Protein AF-0000000081202052 (afdb_homodimer)

Solvent-accessible surface area (backbone atoms only — not comparable to full-atom values): 18898 Å² total; per-residue (Å²): 126,71,74,65,60,62,60,58,57,59,62,58,61,66,61,61,63,66,64,66,50,48,56,60,18,48,52,50,50,51,59,56,19,69,75,40,95,51,37,68,60,43,49,50,61,51,63,66,41,74,68,39,44,68,31,54,72,70,50,44,34,52,50,46,41,49,53,42,43,49,54,44,50,53,48,57,66,45,46,66,62,54,39,70,71,51,85,52,68,65,61,36,52,48,46,52,53,29,49,53,24,42,51,52,18,43,54,24,38,51,50,19,43,54,26,45,77,67,67,36,53,72,61,17,52,52,23,47,49,53,17,50,48,26,42,50,49,39,60,44,51,26,58,45,95,58,77,53,52,81,57,96,55,47,68,57,46,52,49,50,53,54,41,50,32,52,34,50,58,44,49,54,55,58,67,74,102,128,70,74,65,59,62,61,57,58,59,61,57,62,65,62,62,65,66,64,66,50,48,57,61,16,50,53,49,50,51,58,56,19,68,75,40,96,51,36,68,60,42,48,51,61,52,63,67,40,76,69,39,43,68,33,54,71,70,49,43,36,51,49,45,41,48,53,43,42,49,54,44,50,53,49,58,67,44,46,64,64,56,40,70,72,52,84,52,67,65,61,35,53,48,46,52,54,28,48,53,24,43,53,52,18,44,54,24,37,52,49,19,44,54,27,44,77,68,67,35,53,71,61,17,54,52,23,47,50,53,19,49,48,26,41,50,49,37,61,44,53,27,56,45,96,58,77,52,52,82,55,97,55,47,68,56,48,52,48,49,53,54,42,52,35,52,36,50,56,44,50,53,56,57,68,75,100

Sequence (354 aa):
MAYLHSLTILFIACAFSIFNGCNADRALIQSICKDSQDANFCNTIMESDPRSATADLHGLALIAISNTIMQIQDTVSRIPGIRSQLRNPLGKKRLTICQSDYNNSLRKFQSTFSSTSKNAYWDAINYIRDGTNAVIDCHNNYRRGGPIATSPINDDDMKVFKLSEIILIIINRLLVKMAYLHSLTILFIACAFSIFNGCNADRALIQSICKDSQDANFCNTIMESDPRSATADLHGLALIAISNTIMQIQDTVSRIPGIRSQLRNPLGKKRLTICQSDYNNSLRKFQSTFSSTSKNAYWDAINYIRDGTNAVIDCHNNYRRGGPIATSPINDDDMKVFKLSEIILIIINRLLVK

Structure (mmCIF, N/CA/C/O backbone):
data_AF-0000000081202052-model_v1
#
loop_
_entity.id
_entity.type
_entity.pdbx_description
1 polymer 'Pectin methylesterase inhibitor 5'
#
loop_
_atom_site.group_PDB
_atom_site.id
_atom_site.type_symbol
_atom_site.label_atom_id
_atom_site.label_alt_id
_atom_site.label_comp_id
_atom_site.label_asym_id
_atom_site.label_entity_id
_atom_site.label_seq_id
_atom_site.pdbx_PDB_ins_code
_atom_site.Cartn_x
_atom_site.Cartn_y
_atom_site.Cartn_z
_atom_site.occupancy
_atom_site.B_iso_or_equiv
_atom_site.auth_seq_id
_atom_site.auth_comp_id
_atom_site.auth_asym_id
_atom_site.auth_atom_id
_atom_site.pdbx_PDB_model_num
ATOM 1 N N . MET A 1 1 ? 4.027 -47.688 -59.469 1 36.81 1 MET A N 1
ATOM 2 C CA . MET A 1 1 ? 3.756 -46.25 -59.25 1 36.81 1 MET A CA 1
ATOM 3 C C . MET A 1 1 ? 2.756 -46.094 -58.094 1 36.81 1 MET A C 1
ATOM 5 O O . MET A 1 1 ? 2.359 -44.969 -57.781 1 36.81 1 MET A O 1
ATOM 9 N N . ALA A 1 2 ? 2.051 -47.156 -57.719 1 51.28 2 ALA A N 1
ATOM 10 C CA . ALA A 1 2 ? 0.94 -47.062 -56.781 1 51.28 2 ALA A CA 1
ATOM 11 C C . ALA A 1 2 ? 1.445 -46.844 -55.344 1 51.28 2 ALA A C 1
ATOM 13 O O . ALA A 1 2 ? 0.684 -46.438 -54.469 1 51.28 2 ALA A O 1
ATOM 14 N N . TYR A 1 3 ? 2.678 -47.25 -55.062 1 52.34 3 TYR A N 1
ATOM 15 C CA . TYR A 1 3 ? 3.109 -47.312 -53.656 1 52.34 3 TYR A CA 1
ATOM 16 C C . TYR A 1 3 ? 3.367 -45.906 -53.125 1 52.34 3 TYR A C 1
ATOM 18 O O . TYR A 1 3 ? 3.537 -45.688 -51.938 1 52.34 3 TYR A O 1
ATOM 26 N N . LEU A 1 4 ? 3.602 -44.938 -54.094 1 54.19 4 LEU A N 1
ATOM 27 C CA . LEU A 1 4 ? 3.99 -43.625 -53.594 1 54.19 4 LEU A CA 1
ATOM 28 C C . LEU A 1 4 ? 2.781 -42.875 -53.062 1 54.19 4 LEU A C 1
ATOM 30 O O . LEU A 1 4 ? 2.936 -41.844 -52.375 1 54.19 4 LEU A O 1
ATOM 34 N N . HIS A 1 5 ? 1.548 -43.344 -53.438 1 57.47 5 HIS A N 1
ATOM 35 C CA . HIS A 1 5 ? 0.423 -42.531 -53.031 1 57.47 5 HIS A CA 1
ATOM 36 C C . HIS A 1 5 ? 0.105 -42.75 -51.562 1 57.47 5 HIS A C 1
ATOM 38 O O . HIS A 1 5 ? -0.543 -41.906 -50.906 1 57.47 5 HIS A O 1
ATOM 44 N N . SER A 1 6 ? 0.529 -43.938 -51.062 1 56.97 6 SER A N 1
ATOM 45 C CA . SER A 1 6 ? 0.042 -44.219 -49.719 1 56.97 6 SER A CA 1
ATOM 46 C C . SER A 1 6 ? 0.852 -43.469 -48.656 1 56.97 6 SER A C 1
ATOM 48 O O . SER A 1 6 ? 0.371 -43.219 -47.562 1 56.97 6 SER A O 1
ATOM 50 N N . LEU A 1 7 ? 2.129 -43.062 -49.062 1 56.34 7 LEU A N 1
ATOM 51 C CA . LEU A 1 7 ? 2.947 -42.438 -48.031 1 56.34 7 LEU A CA 1
ATOM 52 C C . LEU A 1 7 ? 2.564 -40.969 -47.875 1 56.34 7 LEU A C 1
ATOM 54 O O . LEU A 1 7 ? 2.779 -40.406 -46.781 1 56.34 7 LEU A O 1
ATOM 58 N N . THR A 1 8 ? 1.905 -40.406 -48.938 1 55.97 8 THR A N 1
ATOM 59 C CA . THR A 1 8 ? 1.609 -38.969 -48.812 1 55.97 8 THR A CA 1
ATOM 60 C C . THR A 1 8 ? 0.39 -38.75 -47.938 1 55.97 8 THR A C 1
ATOM 62 O O . THR A 1 8 ? 0.301 -37.719 -47.25 1 55.97 8 THR A O 1
ATOM 65 N N . ILE A 1 9 ? -0.513 -39.781 -47.875 1 54.66 9 ILE A N 1
ATOM 66 C CA . ILE A 1 9 ? -1.736 -39.5 -47.094 1 54.66 9 ILE A CA 1
ATOM 67 C C . ILE A 1 9 ? -1.452 -39.625 -45.625 1 54.66 9 ILE A C 1
ATOM 69 O O . ILE A 1 9 ? -2.051 -38.906 -44.812 1 54.66 9 ILE A O 1
ATOM 73 N N . LEU A 1 10 ? -0.386 -40.406 -45.25 1 52.94 10 LEU A N 1
ATOM 74 C CA . LEU A 1 10 ? -0.143 -40.562 -43.844 1 52.94 10 LEU A CA 1
ATOM 75 C C . LEU A 1 10 ? 0.51 -39.312 -43.25 1 52.94 10 LEU A C 1
ATOM 77 O O . LEU A 1 10 ? 0.258 -38.969 -42.094 1 52.94 10 LEU A O 1
ATOM 81 N N . PHE A 1 11 ? 1.201 -38.531 -44.125 1 53.81 11 PHE A N 1
ATOM 82 C CA . PHE A 1 11 ? 1.886 -37.344 -43.594 1 53.81 11 PHE A CA 1
ATOM 83 C C . PHE A 1 11 ? 0.899 -36.219 -43.312 1 53.81 11 PHE A C 1
ATOM 85 O O . PHE A 1 11 ? 1.157 -35.344 -42.469 1 53.81 11 PHE A O 1
ATOM 92 N N . ILE A 1 12 ? -0.258 -36.281 -44.031 1 49.88 12 ILE A N 1
ATOM 93 C CA . ILE A 1 12 ? -1.172 -35.156 -43.844 1 49.88 12 ILE A CA 1
ATOM 94 C C . ILE A 1 12 ? -1.996 -35.375 -42.562 1 49.88 12 ILE A C 1
ATOM 96 O O . ILE A 1 12 ? -2.348 -34.406 -41.875 1 49.88 12 ILE A O 1
ATOM 100 N N . ALA A 1 13 ? -2.176 -36.562 -42.125 1 50.34 13 ALA A N 1
ATOM 101 C CA . ALA A 1 13 ? -3.053 -36.781 -40.969 1 50.34 13 ALA A CA 1
ATOM 102 C C . ALA A 1 13 ? -2.342 -36.406 -39.688 1 50.34 13 ALA A C 1
ATOM 104 O O . ALA A 1 13 ? -2.986 -36.062 -38.688 1 50.34 13 ALA A O 1
ATOM 105 N N . CYS A 1 14 ? -0.982 -36.438 -39.656 1 51.28 14 CYS A N 1
ATOM 106 C CA . CYS A 1 14 ? -0.331 -36.156 -38.375 1 51.28 14 CYS A CA 1
ATOM 107 C C . CYS A 1 14 ? -0.256 -34.688 -38.094 1 51.28 14 CYS A C 1
ATOM 109 O O . CYS A 1 14 ? 0.066 -34.25 -36.969 1 51.28 14 CYS A O 1
ATOM 111 N N . ALA A 1 15 ? -0.478 -33.875 -39.125 1 48.97 15 ALA A N 1
ATOM 112 C CA . ALA A 1 15 ? -0.342 -32.469 -38.875 1 48.97 15 ALA A CA 1
ATOM 113 C C . ALA A 1 15 ? -1.598 -31.891 -38.219 1 48.97 15 ALA A C 1
ATOM 115 O O . ALA A 1 15 ? -1.595 -30.766 -37.719 1 48.97 15 ALA A O 1
ATOM 116 N N . PHE A 1 16 ? -2.705 -32.594 -38.281 1 47 16 PHE A N 1
ATOM 117 C CA . PHE A 1 16 ? -3.904 -31.984 -37.75 1 47 16 PHE A CA 1
ATOM 118 C C . PHE A 1 16 ? -3.898 -32.062 -36.219 1 47 16 PHE A C 1
ATOM 120 O O . PHE A 1 16 ? -4.738 -31.438 -35.562 1 47 16 PHE A O 1
ATOM 127 N N . SER A 1 17 ? -3.152 -32.938 -35.562 1 45.5 17 SER A N 1
ATOM 128 C CA . SER A 1 17 ? -3.391 -33.062 -34.125 1 45.5 17 SER A CA 1
ATOM 129 C C . SER A 1 17 ? -2.729 -31.938 -33.344 1 45.5 17 SER A C 1
ATOM 131 O O . SER A 1 17 ? -2.902 -31.844 -32.156 1 45.5 17 SER A O 1
ATOM 133 N N . ILE A 1 18 ? -1.811 -31.266 -33.938 1 46.41 18 ILE A N 1
ATOM 134 C CA . ILE A 1 18 ? -1.087 -30.328 -33.094 1 46.41 18 ILE A CA 1
ATOM 135 C C . ILE A 1 18 ? -1.953 -29.094 -32.844 1 46.41 18 ILE A C 1
ATOM 137 O O . ILE A 1 18 ? -1.779 -28.406 -31.828 1 46.41 18 ILE A O 1
ATOM 141 N N . PHE A 1 19 ? -3.018 -28.859 -33.688 1 46.31 19 PHE A N 1
ATOM 142 C CA . PHE A 1 19 ? -3.701 -27.578 -33.531 1 46.31 19 PHE A CA 1
ATOM 143 C C . PHE A 1 19 ? -4.766 -27.641 -32.438 1 46.31 19 PHE A C 1
ATOM 145 O O . PHE A 1 19 ? -5.254 -26.609 -31.984 1 46.31 19 PHE A O 1
ATOM 152 N N . ASN A 1 20 ? -5.168 -28.75 -32.031 1 46.25 20 ASN A N 1
ATOM 153 C CA . ASN A 1 20 ? -6.289 -28.781 -31.094 1 46.25 20 ASN A CA 1
ATOM 154 C C . ASN A 1 20 ? -5.836 -28.531 -29.656 1 46.25 20 ASN A C 1
ATOM 156 O O . ASN A 1 20 ? -6.66 -28.266 -28.781 1 46.25 20 ASN A O 1
ATOM 160 N N . GLY A 1 21 ? -4.59 -28.672 -29.312 1 45.75 21 GLY A N 1
ATOM 161 C CA . GLY A 1 21 ? -4.113 -28.5 -27.938 1 45.75 21 GLY A CA 1
ATOM 162 C C . GLY A 1 21 ? -3.949 -27.047 -27.547 1 45.75 21 GLY A C 1
ATOM 163 O O . GLY A 1 21 ? -4.027 -26.719 -26.359 1 45.75 21 GLY A O 1
ATOM 164 N N . CYS A 1 22 ? -3.797 -26.125 -28.578 1 50.53 22 CYS A N 1
ATOM 165 C CA . CYS A 1 22 ? -3.445 -24.734 -28.359 1 50.53 22 CYS A CA 1
ATOM 166 C C . CYS A 1 22 ? -4.645 -23.938 -27.844 1 50.53 22 CYS A C 1
ATOM 168 O O . CYS A 1 22 ? -4.488 -23.031 -27.031 1 50.53 22 CYS A O 1
ATOM 170 N N . ASN A 1 23 ? -5.953 -24.359 -28.141 1 54.91 23 ASN A N 1
ATOM 171 C CA . ASN A 1 23 ? -7.148 -23.594 -27.812 1 54.91 23 ASN A CA 1
ATOM 172 C C . ASN A 1 23 ? -7.559 -23.781 -26.359 1 54.91 23 ASN A C 1
ATOM 174 O O . ASN A 1 23 ? -7.992 -22.844 -25.703 1 54.91 23 ASN A O 1
ATOM 178 N N . ALA A 1 24 ? -7.422 -25.016 -25.781 1 57.06 24 ALA A N 1
ATOM 179 C CA . ALA A 1 24 ? -7.832 -25.297 -24.422 1 57.06 24 ALA A CA 1
ATOM 180 C C . ALA A 1 24 ? -6.965 -24.547 -23.406 1 57.06 24 ALA A C 1
ATOM 182 O O . ALA A 1 24 ? -7.473 -24.016 -22.422 1 57.06 24 ALA A O 1
ATOM 183 N N . ASP A 1 25 ? -5.77 -24.281 -23.953 1 76.81 25 ASP A N 1
ATOM 184 C CA . ASP A 1 25 ? -4.824 -23.641 -23.047 1 76.81 25 ASP A CA 1
ATOM 185 C C . ASP A 1 25 ? -5.086 -22.125 -22.953 1 76.81 25 ASP A C 1
ATOM 187 O O . ASP A 1 25 ? -5.074 -21.562 -21.859 1 76.81 25 ASP A O 1
ATOM 191 N N . ARG A 1 26 ? -5.629 -21.625 -24.062 1 86.81 26 ARG A N 1
ATOM 192 C CA . ARG A 1 26 ? -5.918 -20.188 -24.062 1 86.81 26 ARG A CA 1
ATOM 193 C C . ARG A 1 26 ? -7.199 -19.891 -23.297 1 86.81 26 ARG A C 1
ATOM 195 O O . ARG A 1 26 ? -7.277 -18.891 -22.578 1 86.81 26 ARG A O 1
ATOM 202 N N . ALA A 1 27 ? -8.117 -20.781 -23.422 1 92.25 27 ALA A N 1
ATOM 203 C CA . ALA A 1 27 ? -9.367 -20.609 -22.703 1 92.25 27 ALA A CA 1
ATOM 204 C C . ALA A 1 27 ? -9.156 -20.719 -21.188 1 92.25 27 ALA A C 1
ATOM 206 O O . ALA A 1 27 ? -9.789 -20.016 -20.406 1 92.25 27 ALA A O 1
ATOM 207 N N . LEU A 1 28 ? -8.289 -21.625 -20.906 1 95.62 28 LEU A N 1
ATOM 208 C CA . LEU A 1 28 ? -7.977 -21.812 -19.5 1 95.62 28 LEU A CA 1
ATOM 209 C C . LEU A 1 28 ? -7.305 -20.578 -18.922 1 95.62 28 LEU A C 1
ATOM 211 O O . LEU A 1 28 ? -7.676 -20.109 -17.844 1 95.62 28 LEU A O 1
ATOM 215 N N . ILE A 1 29 ? -6.363 -20 -19.609 1 97.56 29 ILE A N 1
ATOM 216 C CA . ILE A 1 29 ? -5.68 -18.781 -19.172 1 97.56 29 ILE A CA 1
ATOM 217 C C . ILE A 1 29 ? -6.68 -17.625 -19.094 1 97.56 29 ILE A C 1
ATOM 219 O O . ILE A 1 29 ? -6.688 -16.875 -18.109 1 97.56 29 ILE A O 1
ATOM 223 N N . GLN A 1 30 ? -7.527 -17.484 -20.062 1 96.38 30 GLN A N 1
ATOM 224 C CA . GLN A 1 30 ? -8.531 -16.422 -20.062 1 96.38 30 GLN A CA 1
ATOM 225 C C . GLN A 1 30 ? -9.469 -16.547 -18.875 1 96.38 30 GLN A C 1
ATOM 227 O O . GLN A 1 30 ? -9.828 -15.555 -18.25 1 96.38 30 GLN A O 1
ATOM 232 N N . SER A 1 31 ? -9.828 -17.75 -18.594 1 96.88 31 SER A N 1
ATOM 233 C CA . SER A 1 31 ? -10.711 -18 -17.453 1 96.88 31 SER A CA 1
ATOM 234 C C . SER A 1 31 ? -10.039 -17.625 -16.141 1 96.88 31 SER A C 1
ATOM 236 O O . SER A 1 31 ? -10.672 -17.047 -15.258 1 96.88 31 SER A O 1
ATOM 238 N N . ILE A 1 32 ? -8.781 -17.938 -15.969 1 97.38 32 ILE A N 1
ATOM 239 C CA . ILE A 1 32 ? -8.008 -17.562 -14.797 1 97.38 32 ILE A CA 1
ATOM 240 C C . ILE A 1 32 ? -7.914 -16.031 -14.703 1 97.38 32 ILE A C 1
ATOM 242 O O . ILE A 1 32 ? -8.172 -15.453 -13.641 1 97.38 32 ILE A O 1
ATOM 246 N N . CYS A 1 33 ? -7.629 -15.367 -15.773 1 98.25 33 CYS A N 1
ATOM 247 C CA . CYS A 1 33 ? -7.301 -13.945 -15.766 1 98.25 33 CYS A CA 1
ATOM 248 C C . CYS A 1 33 ? -8.555 -13.094 -15.617 1 98.25 33 CYS A C 1
ATOM 250 O O . CYS A 1 33 ? -8.492 -11.961 -15.133 1 98.25 33 CYS A O 1
ATOM 252 N N . LYS A 1 34 ? -9.688 -13.641 -15.953 1 97.06 34 LYS A N 1
ATOM 253 C CA . LYS A 1 34 ? -10.953 -12.945 -15.734 1 97.06 34 LYS A CA 1
ATOM 254 C C . LYS A 1 34 ? -11.211 -12.711 -14.25 1 97.06 34 LYS A C 1
ATOM 256 O O . LYS A 1 34 ? -11.852 -11.734 -13.867 1 97.06 34 LYS A O 1
ATOM 261 N N . ASP A 1 35 ? -10.648 -13.625 -13.43 1 95.31 35 ASP A N 1
ATOM 262 C CA . ASP A 1 35 ? -10.844 -13.531 -11.984 1 95.31 35 ASP A CA 1
ATOM 263 C C . ASP A 1 35 ? -9.797 -12.625 -11.344 1 95.31 35 ASP A C 1
ATOM 265 O O . ASP A 1 35 ? -9.891 -12.305 -10.156 1 95.31 35 ASP A O 1
ATOM 269 N N . SER A 1 36 ? -8.828 -12.195 -12.094 1 96.69 36 SER A N 1
ATOM 270 C CA . SER A 1 36 ? -7.781 -11.336 -11.555 1 96.69 36 SER A CA 1
ATOM 271 C C . SER A 1 36 ? -8.203 -9.867 -11.57 1 96.69 36 SER A C 1
ATOM 273 O O . SER A 1 36 ? -9.039 -9.469 -12.383 1 96.69 36 SER A O 1
ATOM 275 N N . GLN A 1 37 ? -7.676 -9.094 -10.75 1 94.25 37 GLN A N 1
ATOM 276 C CA . GLN A 1 37 ? -7.992 -7.672 -10.688 1 94.25 37 GLN A CA 1
ATOM 277 C C . GLN A 1 37 ? -7.449 -6.93 -11.906 1 94.25 37 GLN A C 1
ATOM 279 O O . GLN A 1 37 ? -7.957 -5.871 -12.273 1 94.25 37 GLN A O 1
ATOM 284 N N . ASP A 1 38 ? -6.352 -7.371 -12.461 1 96.75 38 ASP A N 1
ATOM 285 C CA . ASP A 1 38 ? -5.738 -6.824 -13.664 1 96.75 38 ASP A CA 1
ATOM 286 C C . ASP A 1 38 ? -5.602 -7.895 -14.742 1 96.75 38 ASP A C 1
ATOM 288 O O . ASP A 1 38 ? -4.52 -8.445 -14.953 1 96.75 38 ASP A O 1
ATOM 292 N N . ALA A 1 39 ? -6.723 -8.102 -15.461 1 97.5 39 ALA A N 1
ATOM 293 C CA . ALA A 1 39 ? -6.805 -9.164 -16.453 1 97.5 39 ALA A CA 1
ATOM 294 C C . ALA A 1 39 ? -5.773 -8.969 -17.562 1 97.5 39 ALA A C 1
ATOM 296 O O . ALA A 1 39 ? -5.219 -9.938 -18.094 1 97.5 39 ALA A O 1
ATOM 297 N N . ASN A 1 40 ? -5.52 -7.707 -17.953 1 97.75 40 ASN A N 1
ATOM 298 C CA . ASN A 1 40 ? -4.543 -7.441 -19 1 97.75 40 ASN A CA 1
ATOM 299 C C . ASN A 1 40 ? -3.137 -7.855 -18.578 1 97.75 40 ASN A C 1
ATOM 301 O O . ASN A 1 40 ? -2.418 -8.5 -19.344 1 97.75 40 ASN A O 1
ATOM 305 N N . PHE A 1 41 ? -2.773 -7.484 -17.359 1 98.5 41 PHE A N 1
ATOM 306 C CA . PHE A 1 41 ? -1.482 -7.914 -16.828 1 98.5 41 PHE A CA 1
ATOM 307 C C . PHE A 1 41 ? -1.402 -9.438 -16.766 1 98.5 41 PHE A C 1
ATOM 309 O O . PHE A 1 41 ? -0.406 -10.023 -17.188 1 98.5 41 PHE A O 1
ATOM 316 N N . CYS A 1 42 ? -2.465 -10.062 -16.25 1 98.44 42 CYS A N 1
ATOM 317 C CA . CYS A 1 42 ? -2.539 -11.516 -16.125 1 98.44 42 CYS A CA 1
ATOM 318 C C . CYS A 1 42 ? -2.346 -12.195 -17.469 1 98.44 42 CYS A C 1
ATOM 320 O O . CYS A 1 42 ? -1.501 -13.086 -17.609 1 98.44 42 CYS A O 1
ATOM 322 N N . ASN A 1 43 ? -3.057 -11.727 -18.484 1 97.88 43 ASN A N 1
ATOM 323 C CA . ASN A 1 43 ? -2.941 -12.305 -19.812 1 97.88 43 ASN A CA 1
ATOM 324 C C . ASN A 1 43 ? -1.528 -12.148 -20.375 1 97.88 43 ASN A C 1
ATOM 326 O O . ASN A 1 43 ? -0.965 -13.102 -20.922 1 97.88 43 ASN A O 1
ATOM 330 N N . THR A 1 44 ? -0.982 -10.977 -20.219 1 97.69 44 THR A N 1
ATOM 331 C CA . THR A 1 44 ? 0.336 -10.68 -20.766 1 97.69 44 THR A CA 1
ATOM 332 C C . THR A 1 44 ? 1.4 -11.57 -20.125 1 97.69 44 THR A C 1
ATOM 334 O O . THR A 1 44 ? 2.193 -12.203 -20.828 1 97.69 44 THR A O 1
ATOM 337 N N . ILE A 1 45 ? 1.353 -11.688 -18.781 1 97.81 45 ILE A N 1
ATOM 338 C CA . ILE A 1 45 ? 2.424 -12.398 -18.094 1 97.81 45 ILE A CA 1
ATOM 339 C C . ILE A 1 45 ? 2.268 -13.906 -18.312 1 97.81 45 ILE A C 1
ATOM 341 O O . ILE A 1 45 ? 3.258 -14.625 -18.453 1 97.81 45 ILE A O 1
ATOM 345 N N . MET A 1 46 ? 1.111 -14.453 -18.328 1 97.12 46 MET A N 1
ATOM 346 C CA . MET A 1 46 ? 0.869 -15.883 -18.516 1 97.12 46 MET A CA 1
ATOM 347 C C . MET A 1 46 ? 1.198 -16.312 -19.953 1 97.12 46 MET A C 1
ATOM 349 O O . MET A 1 46 ? 1.799 -17.359 -20.172 1 97.12 46 MET A O 1
ATOM 353 N N . GLU A 1 47 ? 0.909 -15.461 -20.891 1 94.88 47 GLU A N 1
ATOM 354 C CA . GLU A 1 47 ? 1.101 -15.82 -22.297 1 94.88 47 GLU A CA 1
ATOM 355 C C . GLU A 1 47 ? 2.541 -15.57 -22.734 1 94.88 47 GLU A C 1
ATOM 357 O O . GLU A 1 47 ? 2.965 -16.047 -23.797 1 94.88 47 GLU A O 1
ATOM 362 N N . SER A 1 48 ? 3.174 -14.805 -21.922 1 95 48 SER A N 1
ATOM 363 C CA . SER A 1 48 ? 4.559 -14.508 -22.281 1 95 48 SER A CA 1
ATOM 364 C C . SER A 1 48 ? 5.438 -15.75 -22.141 1 95 48 SER A C 1
ATOM 366 O O . SER A 1 48 ? 6.539 -15.797 -22.688 1 95 48 SER A O 1
ATOM 368 N N . ASP A 1 49 ? 5.059 -16.688 -21.312 1 94.75 49 ASP A N 1
ATOM 369 C CA . ASP A 1 49 ? 5.762 -17.953 -21.172 1 94.75 49 ASP A CA 1
ATOM 370 C C . ASP A 1 49 ? 5.254 -18.984 -22.188 1 94.75 49 ASP A C 1
ATOM 372 O O . ASP A 1 49 ? 4.105 -19.422 -22.109 1 94.75 49 ASP A O 1
ATOM 376 N N . PRO A 1 50 ? 6.031 -19.5 -23.156 1 93.94 50 PRO A N 1
ATOM 377 C CA . PRO A 1 50 ? 5.555 -20.375 -24.219 1 93.94 50 PRO A CA 1
ATOM 378 C C . PRO A 1 50 ? 5.039 -21.719 -23.688 1 93.94 50 PRO A C 1
ATOM 380 O O . PRO A 1 50 ? 4.215 -22.375 -24.328 1 93.94 50 PRO A O 1
ATOM 383 N N . ARG A 1 51 ? 5.48 -22.125 -22.562 1 94.62 51 ARG A N 1
ATOM 384 C CA . ARG A 1 51 ? 5.016 -23.375 -21.984 1 94.62 51 ARG A CA 1
ATOM 385 C C . ARG A 1 51 ? 3.529 -23.297 -21.641 1 94.62 51 ARG A C 1
ATOM 387 O O . ARG A 1 51 ? 2.875 -24.328 -21.469 1 94.62 51 ARG A O 1
ATOM 394 N N . SER A 1 52 ? 3.047 -22.062 -21.516 1 95.69 52 SER A N 1
ATOM 395 C CA . SER A 1 52 ? 1.664 -21.875 -21.078 1 95.69 52 SER A CA 1
ATOM 396 C C . SER A 1 52 ? 0.687 -22.344 -22.156 1 95.69 52 SER A C 1
ATOM 398 O O . SER A 1 52 ? -0.455 -22.703 -21.844 1 95.69 52 SER A O 1
ATOM 400 N N . ALA A 1 53 ? 1.064 -22.375 -23.422 1 91.69 53 ALA A N 1
ATOM 401 C CA . ALA A 1 53 ? 0.192 -22.688 -24.547 1 91.69 53 ALA A CA 1
ATOM 402 C C . ALA A 1 53 ? -0.387 -24.094 -24.422 1 91.69 53 ALA A C 1
ATOM 404 O O . ALA A 1 53 ? -1.463 -24.375 -24.953 1 91.69 53 ALA A O 1
ATOM 405 N N . THR A 1 54 ? 0.278 -24.984 -23.688 1 92.94 54 THR A N 1
ATOM 406 C CA . THR A 1 54 ? -0.2 -26.359 -23.609 1 92.94 54 THR A CA 1
ATOM 407 C C . THR A 1 54 ? -0.274 -26.828 -22.156 1 92.94 54 THR A C 1
ATOM 409 O O . THR A 1 54 ? -0.435 -28.016 -21.891 1 92.94 54 THR A O 1
ATOM 412 N N . ALA A 1 55 ? -0.086 -25.938 -21.234 1 95.81 55 ALA A N 1
ATOM 413 C CA . ALA A 1 55 ? -0.054 -26.312 -19.828 1 95.81 55 ALA A CA 1
ATOM 414 C C . ALA A 1 55 ? -1.463 -26.531 -19.281 1 95.81 55 ALA A C 1
ATOM 416 O O . ALA A 1 55 ? -2.396 -25.828 -19.656 1 95.81 55 ALA A O 1
ATOM 417 N N . ASP A 1 56 ? -1.6 -27.578 -18.422 1 95.81 56 ASP A N 1
ATOM 418 C CA . ASP A 1 56 ? -2.83 -27.703 -17.656 1 95.81 56 ASP A CA 1
ATOM 419 C C . ASP A 1 56 ? -2.807 -26.781 -16.438 1 95.81 56 ASP A C 1
ATOM 421 O O . ASP A 1 56 ? -1.903 -25.953 -16.281 1 95.81 56 ASP A O 1
ATOM 425 N N . LEU A 1 57 ? -3.803 -26.859 -15.57 1 97.31 57 LEU A N 1
ATOM 426 C CA . LEU A 1 57 ? -3.951 -25.953 -14.43 1 97.31 57 LEU A CA 1
ATOM 427 C C . LEU A 1 57 ? -2.74 -26.047 -13.508 1 97.31 57 LEU A C 1
ATOM 429 O O . LEU A 1 57 ? -2.229 -25.031 -13.047 1 97.31 57 LEU A O 1
ATOM 433 N N . HIS A 1 58 ? -2.25 -27.25 -13.188 1 97.88 58 HIS A N 1
ATOM 434 C CA . HIS A 1 58 ? -1.063 -27.469 -12.367 1 97.88 58 HIS A CA 1
ATOM 435 C C . HIS A 1 58 ? 0.172 -26.859 -13.016 1 97.88 58 HIS A C 1
ATOM 437 O O . HIS A 1 58 ? 0.947 -26.172 -12.344 1 97.88 58 HIS A O 1
ATOM 443 N N . GLY A 1 59 ? 0.318 -27.078 -14.289 1 98 59 GLY A N 1
ATOM 444 C CA . GLY A 1 59 ? 1.423 -26.484 -15.023 1 98 59 GLY A CA 1
ATOM 445 C C . GLY A 1 59 ? 1.389 -24.969 -15.023 1 98 59 GLY A C 1
ATOM 446 O O . GLY A 1 59 ? 2.428 -24.312 -14.898 1 98 59 GLY A O 1
ATOM 447 N N . LEU A 1 60 ? 0.232 -24.375 -15.125 1 98.44 60 LEU A N 1
ATOM 448 C CA . LEU A 1 60 ? 0.083 -22.922 -15.109 1 98.44 60 LEU A CA 1
ATOM 449 C C . LEU A 1 60 ? 0.447 -22.359 -13.742 1 98.44 60 LEU A C 1
ATOM 451 O O . LEU A 1 60 ? 1.008 -21.266 -13.648 1 98.44 60 LEU A O 1
ATOM 455 N N . ALA A 1 61 ? 0.111 -23.094 -12.664 1 98.56 61 ALA A N 1
ATOM 456 C CA . ALA A 1 61 ? 0.53 -22.672 -11.328 1 98.56 61 ALA A CA 1
ATOM 457 C C . ALA A 1 61 ? 2.049 -22.562 -11.234 1 98.56 61 ALA A C 1
ATOM 459 O O . ALA A 1 61 ? 2.584 -21.562 -10.781 1 98.56 61 ALA A O 1
ATOM 460 N N . LEU A 1 62 ? 2.691 -23.609 -11.719 1 98.88 62 LEU A N 1
ATOM 461 C CA . LEU A 1 62 ? 4.148 -23.641 -11.656 1 98.88 62 LEU A CA 1
ATOM 462 C C . LEU A 1 62 ? 4.758 -22.547 -12.508 1 98.88 62 LEU A C 1
ATOM 464 O O . LEU A 1 62 ? 5.762 -21.938 -12.125 1 98.88 62 LEU A O 1
ATOM 468 N N . ILE A 1 63 ? 4.176 -22.266 -13.617 1 98.56 63 ILE A N 1
ATOM 469 C CA . ILE A 1 63 ? 4.652 -21.203 -14.492 1 98.56 63 ILE A CA 1
ATOM 470 C C . ILE A 1 63 ? 4.488 -19.844 -13.797 1 98.56 63 ILE A C 1
ATOM 472 O O . ILE A 1 63 ? 5.414 -19.031 -13.789 1 98.56 63 ILE A O 1
ATOM 476 N N . ALA A 1 64 ? 3.33 -19.578 -13.242 1 98.75 64 ALA A N 1
ATOM 477 C CA . ALA A 1 64 ? 3.086 -18.312 -12.539 1 98.75 64 ALA A CA 1
ATOM 478 C C . ALA A 1 64 ? 4.066 -18.141 -11.383 1 98.75 64 ALA A C 1
ATOM 480 O O . ALA A 1 64 ? 4.594 -17.047 -11.172 1 98.75 64 ALA A O 1
ATOM 481 N N . ILE A 1 65 ? 4.348 -19.203 -10.617 1 98.94 65 ILE A N 1
ATOM 482 C CA . ILE A 1 65 ? 5.285 -19.141 -9.5 1 98.94 65 ILE A CA 1
ATOM 483 C C . ILE A 1 65 ? 6.691 -18.859 -10.023 1 98.94 65 ILE A C 1
ATOM 485 O O . ILE A 1 65 ? 7.418 -18.031 -9.453 1 98.94 65 ILE A O 1
ATOM 489 N N . SER A 1 66 ? 7.031 -19.516 -11.07 1 98.88 66 SER A N 1
ATOM 490 C CA . SER A 1 66 ? 8.344 -19.297 -11.664 1 98.88 66 SER A CA 1
ATOM 491 C C . SER A 1 66 ? 8.508 -17.844 -12.102 1 98.88 66 SER A C 1
ATOM 493 O O . SER A 1 66 ? 9.562 -17.234 -11.891 1 98.88 66 SER A O 1
ATOM 495 N N . ASN A 1 67 ? 7.508 -17.312 -12.758 1 98.69 67 ASN A N 1
ATOM 496 C CA . ASN A 1 67 ? 7.543 -15.898 -13.133 1 98.69 67 ASN A CA 1
ATOM 497 C C . ASN A 1 67 ? 7.719 -14.992 -11.922 1 98.69 67 ASN A C 1
ATOM 499 O O . ASN A 1 67 ? 8.422 -13.984 -11.984 1 98.69 67 ASN A O 1
ATOM 503 N N . THR A 1 68 ? 7.059 -15.328 -10.82 1 98.88 68 THR A N 1
ATOM 504 C CA . THR A 1 68 ? 7.164 -14.562 -9.594 1 98.88 68 THR A CA 1
ATOM 505 C C . THR A 1 68 ? 8.586 -14.625 -9.031 1 98.88 68 THR A C 1
ATOM 507 O O . THR A 1 68 ? 9.148 -13.602 -8.633 1 98.88 68 THR A O 1
ATOM 510 N N . ILE A 1 69 ? 9.172 -15.82 -8.984 1 98.94 69 ILE A N 1
ATOM 511 C CA . ILE A 1 69 ? 10.539 -16 -8.516 1 98.94 69 ILE A CA 1
ATOM 512 C C . ILE A 1 69 ? 11.492 -15.164 -9.359 1 98.94 69 ILE A C 1
ATOM 514 O O . ILE A 1 69 ? 12.367 -14.477 -8.82 1 98.94 69 ILE A O 1
ATOM 518 N N . MET A 1 70 ? 11.281 -15.164 -10.633 1 98.75 70 MET A N 1
ATOM 519 C CA . MET A 1 70 ? 12.133 -14.375 -11.523 1 98.75 70 MET A CA 1
ATOM 520 C C . MET A 1 70 ? 11.992 -12.891 -11.242 1 98.75 70 MET A C 1
ATOM 522 O O . MET A 1 70 ? 12.984 -12.156 -11.203 1 98.75 70 MET A O 1
ATOM 526 N N . GLN A 1 71 ? 10.75 -12.406 -11.102 1 98.81 71 GLN A N 1
ATOM 527 C CA . GLN A 1 71 ? 10.516 -11.008 -10.766 1 98.81 71 GLN A CA 1
ATOM 528 C C . GLN A 1 71 ? 11.227 -10.617 -9.469 1 98.81 71 GLN A C 1
ATOM 530 O O . GLN A 1 71 ? 11.875 -9.57 -9.406 1 98.81 71 GLN A O 1
ATOM 535 N N . ILE A 1 72 ? 11.125 -11.469 -8.453 1 98.94 72 ILE A N 1
ATOM 536 C CA . ILE A 1 72 ? 11.727 -11.195 -7.152 1 98.94 72 ILE A CA 1
ATOM 537 C C . ILE A 1 72 ? 13.25 -11.211 -7.273 1 98.94 72 ILE A C 1
ATOM 539 O O . ILE A 1 72 ? 13.93 -10.336 -6.738 1 98.94 72 ILE A O 1
ATOM 543 N N . GLN A 1 73 ? 13.797 -12.18 -7.969 1 98.94 73 GLN A N 1
ATOM 544 C CA . GLN A 1 73 ? 15.234 -12.273 -8.18 1 98.94 73 GLN A CA 1
ATOM 545 C C . GLN A 1 73 ? 15.773 -11.031 -8.883 1 98.94 73 GLN A C 1
ATOM 547 O O . GLN A 1 73 ? 16.828 -10.508 -8.531 1 98.94 73 GLN A O 1
ATOM 552 N N . ASP A 1 74 ? 15.055 -10.641 -9.914 1 98.81 74 ASP A N 1
ATOM 553 C CA . ASP A 1 74 ? 15.445 -9.43 -10.633 1 98.81 74 ASP A CA 1
ATOM 554 C C . ASP A 1 74 ? 15.5 -8.227 -9.695 1 98.81 74 ASP A C 1
ATOM 556 O O . ASP A 1 74 ? 16.453 -7.453 -9.727 1 98.81 74 ASP A O 1
ATOM 560 N N . THR A 1 75 ? 14.492 -8.086 -8.867 1 98.94 75 THR A N 1
ATOM 561 C CA . THR A 1 75 ? 14.438 -6.98 -7.922 1 98.94 75 THR A CA 1
ATOM 562 C C . THR A 1 75 ? 15.602 -7.059 -6.934 1 98.94 75 THR A C 1
ATOM 564 O O . THR A 1 75 ? 16.297 -6.062 -6.695 1 98.94 75 THR A O 1
ATOM 567 N N . VAL A 1 76 ? 15.82 -8.266 -6.348 1 98.88 76 VAL A N 1
ATOM 568 C CA . VAL A 1 76 ? 16.906 -8.477 -5.406 1 98.88 76 VAL A CA 1
ATOM 569 C C . VAL A 1 76 ? 18.234 -8.047 -6.043 1 98.88 76 VAL A C 1
ATOM 571 O O . VAL A 1 76 ? 19.047 -7.379 -5.398 1 98.88 76 VAL A O 1
ATOM 574 N N . SER A 1 77 ? 18.422 -8.305 -7.258 1 98.75 77 SER A N 1
ATOM 575 C CA . SER A 1 77 ? 19.688 -8.023 -7.938 1 98.75 77 SER A CA 1
ATOM 576 C C . SER A 1 77 ? 19.844 -6.531 -8.195 1 98.75 77 SER A C 1
ATOM 578 O O . SER A 1 77 ? 20.969 -6.027 -8.258 1 98.75 77 SER A O 1
ATOM 580 N N . ARG A 1 78 ? 18.812 -5.824 -8.328 1 98.81 78 ARG A N 1
ATOM 581 C CA . ARG A 1 78 ? 18.875 -4.41 -8.68 1 98.81 78 ARG A CA 1
ATOM 582 C C . ARG A 1 78 ? 18.969 -3.539 -7.434 1 98.81 78 ARG A C 1
ATOM 584 O O . ARG A 1 78 ? 19.484 -2.42 -7.488 1 98.81 78 ARG A O 1
ATOM 591 N N . ILE A 1 79 ? 18.516 -4.004 -6.227 1 98.81 79 ILE A N 1
ATOM 592 C CA . ILE A 1 79 ? 18.391 -3.205 -5.016 1 98.81 79 ILE A CA 1
ATOM 593 C C . ILE A 1 79 ? 19.734 -2.604 -4.641 1 98.81 79 ILE A C 1
ATOM 595 O O . ILE A 1 79 ? 19.828 -1.407 -4.355 1 98.81 79 ILE A O 1
ATOM 599 N N . PRO A 1 80 ? 20.906 -3.383 -4.621 1 98.44 80 PRO A N 1
ATOM 600 C CA . PRO A 1 80 ? 22.188 -2.762 -4.266 1 98.44 80 PRO A CA 1
ATOM 601 C C . PRO A 1 80 ? 22.547 -1.585 -5.168 1 98.44 80 PRO A C 1
ATOM 603 O O . PRO A 1 80 ? 23.031 -0.562 -4.691 1 98.44 80 PRO A O 1
ATOM 606 N N . GLY A 1 81 ? 22.312 -1.691 -6.457 1 98.62 81 GLY A N 1
ATOM 607 C CA . GLY A 1 81 ? 22.578 -0.606 -7.383 1 98.62 81 GLY A CA 1
ATOM 608 C C . GLY A 1 81 ? 21.734 0.627 -7.129 1 98.62 81 GLY A C 1
ATOM 609 O O . GLY A 1 81 ? 22.25 1.749 -7.133 1 98.62 81 GLY A O 1
ATOM 610 N N . ILE A 1 82 ? 20.469 0.458 -6.902 1 98.75 82 ILE A N 1
ATOM 611 C CA . ILE A 1 82 ? 19.562 1.561 -6.609 1 98.75 82 ILE A CA 1
ATOM 612 C C . ILE A 1 82 ? 19.984 2.248 -5.312 1 98.75 82 ILE A C 1
ATOM 614 O O . ILE A 1 82 ? 20.031 3.479 -5.238 1 98.75 82 ILE A O 1
ATOM 618 N N . ARG A 1 83 ? 20.234 1.436 -4.293 1 98.31 83 ARG A N 1
ATOM 619 C CA . ARG A 1 83 ? 20.625 1.93 -2.977 1 98.31 83 ARG A CA 1
ATOM 620 C C . ARG A 1 83 ? 21.859 2.822 -3.074 1 98.31 83 ARG A C 1
ATOM 622 O O . ARG A 1 83 ? 21.938 3.863 -2.416 1 98.31 83 ARG A O 1
ATOM 629 N N . SER A 1 84 ? 22.828 2.408 -3.908 1 97.69 84 SER A N 1
ATOM 630 C CA . SER A 1 84 ? 24.078 3.148 -4.043 1 97.69 84 SER A CA 1
ATOM 631 C C . SER A 1 84 ? 23.844 4.523 -4.664 1 97.69 84 SER A C 1
ATOM 633 O O . SER A 1 84 ? 24.625 5.449 -4.453 1 97.69 84 SER A O 1
ATOM 635 N N . GLN A 1 85 ? 22.781 4.758 -5.406 1 97.81 85 GLN A N 1
ATOM 636 C CA . GLN A 1 85 ? 22.484 6.004 -6.105 1 97.81 85 GLN A CA 1
ATOM 637 C C . GLN A 1 85 ? 21.703 6.957 -5.219 1 97.81 85 GLN A C 1
ATOM 639 O O . GLN A 1 85 ? 21.547 8.141 -5.543 1 97.81 85 GLN A O 1
ATOM 644 N N . LEU A 1 86 ? 21.203 6.434 -4.105 1 96.3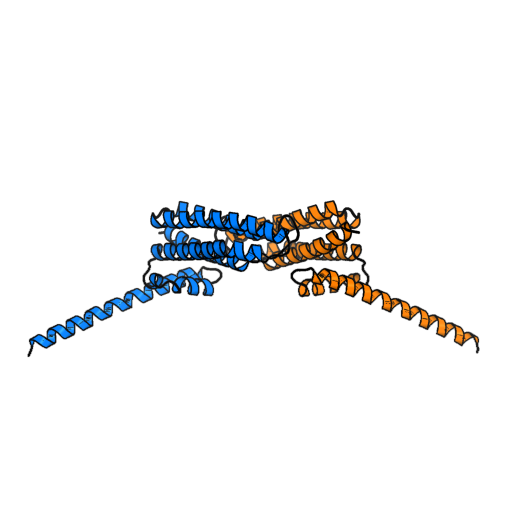8 86 LEU A N 1
ATOM 645 C CA . LEU A 1 86 ? 20.438 7.289 -3.211 1 96.38 86 LEU A CA 1
ATOM 646 C C . LEU A 1 86 ? 21.344 8.227 -2.426 1 96.38 86 LEU A C 1
ATOM 648 O O . LEU A 1 86 ? 22.453 7.84 -2.035 1 96.38 86 LEU A O 1
ATOM 652 N N . ARG A 1 87 ? 20.828 9.477 -2.17 1 93.62 87 ARG A N 1
ATOM 653 C CA . ARG A 1 87 ? 21.594 10.469 -1.424 1 93.62 87 ARG A CA 1
ATOM 654 C C . ARG A 1 87 ? 21.156 10.516 0.036 1 93.62 87 ARG A C 1
ATOM 656 O O . ARG A 1 87 ? 21.969 10.789 0.925 1 93.62 87 ARG A O 1
ATOM 663 N N . ASN A 1 88 ? 19.953 10.211 0.319 1 91.38 88 ASN A N 1
ATOM 664 C CA . ASN A 1 88 ? 19.406 10.336 1.666 1 91.38 88 ASN A CA 1
ATOM 665 C C . ASN A 1 88 ? 19.625 9.07 2.484 1 91.38 88 ASN A C 1
ATOM 667 O O . ASN A 1 88 ? 19.219 7.98 2.076 1 91.38 88 ASN A O 1
ATOM 671 N N . PRO A 1 89 ? 20.172 9.086 3.674 1 94.88 89 PRO A N 1
ATOM 672 C CA . PRO A 1 89 ? 20.5 7.922 4.5 1 94.88 89 PRO A CA 1
ATOM 673 C C . PRO A 1 89 ? 19.266 7.113 4.887 1 94.88 89 PRO A C 1
ATOM 675 O O . PRO A 1 89 ? 19.344 5.887 5.012 1 94.88 89 PRO A O 1
ATOM 678 N N . LEU A 1 90 ? 18.156 7.73 5.055 1 94.44 90 LEU A N 1
ATOM 679 C CA . LEU A 1 90 ? 16.938 7.004 5.406 1 94.44 90 LEU A CA 1
ATOM 680 C C . LEU A 1 90 ? 16.5 6.102 4.262 1 94.44 90 LEU A C 1
ATOM 682 O O . LEU A 1 90 ? 16.109 4.953 4.488 1 94.44 90 LEU A O 1
ATOM 686 N N . GLY A 1 91 ? 16.531 6.691 3.062 1 95.44 91 GLY A N 1
ATOM 687 C CA . GLY A 1 91 ? 16.234 5.875 1.899 1 95.44 91 GLY A CA 1
ATOM 688 C C . GLY A 1 91 ? 17.125 4.664 1.764 1 95.44 91 GLY A C 1
ATOM 689 O O . GLY A 1 91 ? 16.656 3.568 1.442 1 95.44 91 GLY A O 1
ATOM 690 N N . LYS A 1 92 ? 18.422 4.82 2.008 1 97.38 92 LYS A N 1
ATOM 691 C CA . LYS A 1 92 ? 19.375 3.713 1.943 1 97.38 92 LYS A CA 1
ATOM 692 C C . LYS A 1 92 ? 19.062 2.65 2.992 1 97.38 92 LYS A C 1
ATOM 694 O O . LYS A 1 92 ? 19.094 1.453 2.699 1 97.38 92 LYS A O 1
ATOM 699 N N . LYS A 1 93 ? 18.781 3.119 4.199 1 97.06 93 LYS A N 1
ATOM 700 C CA . LYS A 1 93 ? 18.422 2.203 5.273 1 97.06 93 LYS A CA 1
ATOM 701 C C . LYS A 1 93 ? 17.156 1.413 4.922 1 97.06 93 LYS A C 1
ATOM 703 O O . LYS A 1 93 ? 17.109 0.199 5.129 1 97.06 93 LYS A O 1
ATOM 708 N N . ARG A 1 94 ? 16.125 2.107 4.379 1 97.44 94 ARG A N 1
ATOM 709 C CA . ARG A 1 94 ? 14.883 1.455 4.008 1 97.44 94 ARG A CA 1
ATOM 710 C C . ARG A 1 94 ? 15.109 0.41 2.92 1 97.44 94 ARG A C 1
ATOM 712 O O . ARG A 1 94 ? 14.547 -0.683 2.971 1 97.44 94 ARG A O 1
ATOM 719 N N . LEU A 1 95 ? 16 0.68 1.97 1 98.31 95 LEU A N 1
ATOM 720 C CA . LEU A 1 95 ? 16.281 -0.288 0.916 1 98.31 95 LEU A CA 1
ATOM 721 C C . LEU A 1 95 ? 17.062 -1.48 1.466 1 98.31 95 LEU A C 1
ATOM 723 O O . LEU A 1 95 ? 16.906 -2.605 0.985 1 98.31 95 LEU A O 1
ATOM 727 N N . THR A 1 96 ? 17.859 -1.233 2.455 1 98.31 96 THR A N 1
ATOM 728 C CA . THR A 1 96 ? 18.547 -2.344 3.109 1 98.31 96 THR A CA 1
ATOM 729 C C . THR A 1 96 ? 17.531 -3.291 3.762 1 98.31 96 THR A C 1
ATOM 731 O O . THR A 1 96 ? 17.656 -4.512 3.637 1 98.31 96 THR A O 1
ATOM 734 N N . ILE A 1 97 ? 16.578 -2.752 4.434 1 98.06 97 ILE A N 1
ATOM 735 C CA . ILE A 1 97 ? 15.516 -3.559 5.031 1 98.06 97 ILE A CA 1
ATOM 736 C C . ILE A 1 97 ? 14.742 -4.289 3.938 1 98.06 97 ILE A C 1
ATOM 738 O O . ILE A 1 97 ? 14.461 -5.484 4.059 1 98.06 97 ILE A O 1
ATOM 742 N N . CYS A 1 98 ? 14.523 -3.605 2.832 1 98.56 98 CYS A N 1
ATOM 743 C CA . CYS A 1 98 ? 13.805 -4.207 1.717 1 98.56 98 CYS A CA 1
ATOM 744 C C . CYS A 1 98 ? 14.602 -5.348 1.102 1 98.56 98 CYS A C 1
ATOM 746 O O . CYS A 1 98 ? 14.031 -6.344 0.656 1 98.56 98 CYS A O 1
ATOM 748 N N . GLN A 1 99 ? 15.883 -5.203 1.017 1 98.81 99 GLN A N 1
ATOM 749 C CA . GLN A 1 99 ? 16.719 -6.293 0.516 1 98.81 99 GLN A CA 1
ATOM 750 C C . GLN A 1 99 ? 16.484 -7.57 1.322 1 98.81 99 GLN A C 1
ATOM 752 O O . GLN A 1 99 ? 16.359 -8.656 0.753 1 98.81 99 GLN A O 1
ATOM 757 N N . SER A 1 100 ? 16.422 -7.402 2.592 1 98.81 100 SER A N 1
ATOM 758 C CA . SER A 1 100 ? 16.188 -8.547 3.467 1 98.81 100 SER A CA 1
ATOM 759 C C . SER A 1 100 ? 14.781 -9.117 3.252 1 98.81 100 SER A C 1
ATOM 761 O O . SER A 1 100 ? 14.609 -10.336 3.18 1 98.81 100 SER A O 1
ATOM 763 N N . ASP A 1 101 ? 13.773 -8.266 3.17 1 98.88 101 ASP A N 1
ATOM 764 C CA . ASP A 1 101 ? 12.398 -8.695 2.932 1 98.88 101 ASP A CA 1
ATOM 765 C C . ASP A 1 101 ? 12.281 -9.453 1.613 1 98.88 101 ASP A C 1
ATOM 767 O O . ASP A 1 101 ? 11.656 -10.516 1.556 1 98.88 101 ASP A O 1
ATOM 771 N N . TYR A 1 102 ? 12.953 -8.969 0.604 1 98.88 102 TYR A N 1
ATOM 772 C CA . TYR A 1 102 ? 12.891 -9.602 -0.708 1 98.88 102 TYR A CA 1
ATOM 773 C C . TYR A 1 102 ? 13.648 -10.93 -0.717 1 98.88 102 TYR A C 1
ATOM 775 O O . TYR A 1 102 ? 13.234 -11.875 -1.388 1 98.88 102 TYR A O 1
ATOM 783 N N . ASN A 1 103 ? 14.734 -10.984 -0.013 1 98.94 103 ASN A N 1
ATOM 784 C CA . ASN A 1 103 ? 15.406 -12.273 0.12 1 98.94 103 ASN A CA 1
ATOM 785 C C . ASN A 1 103 ? 14.523 -13.297 0.813 1 98.94 103 ASN A C 1
ATOM 787 O O . ASN A 1 103 ? 14.477 -14.461 0.407 1 98.94 103 ASN A O 1
ATOM 791 N N . ASN A 1 104 ? 13.883 -12.875 1.832 1 98.94 104 ASN A N 1
ATOM 792 C CA . ASN A 1 104 ? 12.93 -13.758 2.494 1 98.94 104 ASN A CA 1
ATOM 793 C C . ASN A 1 104 ? 11.805 -14.172 1.55 1 98.94 104 ASN A C 1
ATOM 795 O O . ASN A 1 104 ? 11.422 -15.344 1.51 1 98.94 104 ASN A O 1
ATOM 799 N N . SER A 1 105 ? 11.281 -13.219 0.805 1 98.88 105 SER A N 1
ATOM 800 C CA . SER A 1 105 ? 10.234 -13.508 -0.175 1 98.88 105 SER A CA 1
ATOM 801 C C . SER A 1 105 ? 10.711 -14.523 -1.202 1 98.88 105 SER A C 1
ATOM 803 O O . SER A 1 105 ? 9.977 -15.461 -1.543 1 98.88 105 SER A O 1
ATOM 805 N N . LEU A 1 106 ? 11.922 -14.336 -1.701 1 98.94 106 LEU A N 1
ATOM 806 C CA . LEU A 1 106 ? 12.5 -15.258 -2.676 1 98.94 106 LEU A CA 1
ATOM 807 C C . LEU A 1 106 ? 12.5 -16.688 -2.141 1 98.94 106 LEU A C 1
ATOM 809 O O . LEU A 1 106 ? 12.047 -17.609 -2.82 1 98.94 106 LEU A O 1
ATOM 813 N N . ARG A 1 107 ? 12.93 -16.859 -0.93 1 98.94 107 ARG A N 1
ATOM 814 C CA . ARG A 1 107 ? 12.961 -18.188 -0.321 1 98.94 107 ARG A CA 1
ATOM 815 C C . ARG A 1 107 ? 11.555 -18.766 -0.206 1 98.94 107 ARG A C 1
ATOM 817 O O . ARG A 1 107 ? 11.344 -19.953 -0.482 1 98.94 107 ARG A O 1
ATOM 824 N N . LYS A 1 108 ? 10.609 -17.969 0.183 1 98.94 108 LYS A N 1
ATOM 825 C CA . LYS A 1 108 ? 9.242 -18.438 0.352 1 98.94 108 LYS A CA 1
ATOM 826 C C . LYS A 1 108 ? 8.633 -18.859 -0.984 1 98.94 108 LYS A C 1
ATOM 828 O O . LYS A 1 108 ? 7.945 -19.875 -1.07 1 98.94 108 LYS A O 1
ATOM 833 N N . PHE A 1 109 ? 8.945 -18.156 -2.053 1 98.94 109 PHE A N 1
ATOM 834 C CA . PHE A 1 109 ? 8.359 -18.5 -3.342 1 98.94 109 PHE A CA 1
ATOM 835 C C . PHE A 1 109 ? 9.07 -19.703 -3.949 1 98.94 109 PHE A C 1
ATOM 837 O O . PHE A 1 109 ? 8.453 -20.5 -4.672 1 98.94 109 PHE A O 1
ATOM 844 N N . GLN A 1 110 ? 10.328 -19.859 -3.643 1 98.94 110 GLN A N 1
ATOM 845 C CA . GLN A 1 110 ? 10.984 -21.109 -4.004 1 98.94 110 GLN A CA 1
ATOM 846 C C . GLN A 1 110 ? 10.336 -22.297 -3.299 1 98.94 110 GLN A C 1
ATOM 848 O O . GLN A 1 110 ? 10.102 -23.344 -3.912 1 98.94 110 GLN A O 1
ATOM 853 N N . SER A 1 111 ? 10.039 -22.109 -2.021 1 98.94 111 SER A N 1
ATOM 854 C CA . SER A 1 111 ? 9.305 -23.141 -1.291 1 98.94 111 SER A CA 1
ATOM 855 C C . SER A 1 111 ? 7.914 -23.344 -1.885 1 98.94 111 SER A C 1
ATOM 857 O O . SER A 1 111 ? 7.406 -24.469 -1.909 1 98.94 111 SER A O 1
ATOM 859 N N . THR A 1 112 ? 7.277 -22.297 -2.332 1 98.88 112 THR A N 1
ATOM 860 C CA . THR A 1 112 ? 5.988 -22.391 -3.008 1 98.88 112 THR A CA 1
ATOM 861 C C . THR A 1 112 ? 6.086 -23.297 -4.23 1 98.88 112 THR A C 1
ATOM 863 O O . THR A 1 112 ? 5.23 -24.156 -4.438 1 98.88 112 THR A O 1
ATOM 866 N N . PHE A 1 113 ? 7.121 -23.047 -5.004 1 98.94 113 PHE A N 1
ATOM 867 C CA . PHE A 1 113 ? 7.336 -23.859 -6.191 1 98.94 113 PHE A CA 1
ATOM 868 C C . PHE A 1 113 ? 7.48 -25.328 -5.812 1 98.94 113 PHE A C 1
ATOM 870 O O . PHE A 1 113 ? 6.82 -26.203 -6.395 1 98.94 113 PHE A O 1
ATOM 877 N N . SER A 1 114 ? 8.32 -25.562 -4.848 1 98.94 114 SER A N 1
ATOM 878 C CA . SER A 1 114 ? 8.586 -26.922 -4.402 1 98.94 114 SER A CA 1
ATOM 879 C C . SER A 1 114 ? 7.309 -27.609 -3.922 1 98.94 114 SER A C 1
ATOM 881 O O . SER A 1 114 ? 7.02 -28.734 -4.312 1 98.94 114 SER A O 1
ATOM 883 N N . SER A 1 115 ? 6.551 -26.938 -3.084 1 98.81 115 SER A N 1
ATOM 884 C CA . SER A 1 115 ? 5.316 -27.5 -2.551 1 98.81 115 SER A CA 1
ATOM 885 C C . SER A 1 115 ? 4.297 -27.75 -3.658 1 98.81 115 SER A C 1
ATOM 887 O O . SER A 1 115 ? 3.633 -28.781 -3.674 1 98.81 115 SER A O 1
ATOM 889 N N . THR A 1 116 ? 4.18 -26.828 -4.574 1 98.81 116 THR A N 1
ATOM 890 C CA . THR A 1 116 ? 3.234 -26.984 -5.676 1 98.81 116 THR A CA 1
ATOM 891 C C . THR A 1 116 ? 3.625 -28.156 -6.566 1 98.81 116 THR A C 1
ATOM 893 O O . THR A 1 116 ? 2.766 -28.938 -6.996 1 98.81 116 THR A O 1
ATOM 896 N N . SER A 1 117 ? 4.906 -28.25 -6.855 1 98.81 117 SER A N 1
ATOM 897 C CA . SER A 1 117 ? 5.387 -29.344 -7.691 1 98.81 117 SER A CA 1
ATOM 898 C C . SER A 1 117 ? 5.027 -30.703 -7.09 1 98.81 117 SER A C 1
ATOM 900 O O . SER A 1 117 ? 4.84 -31.672 -7.82 1 98.81 117 SER A O 1
ATOM 902 N N . LYS A 1 118 ? 4.828 -30.75 -5.816 1 98.5 118 LYS A N 1
ATOM 903 C CA . LYS A 1 118 ? 4.516 -31.984 -5.102 1 98.5 118 LYS A CA 1
ATOM 904 C C . LYS A 1 118 ? 3.025 -32.062 -4.781 1 98.5 118 LYS A C 1
ATOM 906 O O . LYS A 1 118 ? 2.607 -32.906 -3.957 1 98.5 118 LYS A O 1
ATOM 911 N N . ASN A 1 119 ? 2.25 -31.203 -5.242 1 98 119 ASN A N 1
ATOM 912 C CA . ASN A 1 119 ? 0.805 -31.141 -5.062 1 98 119 ASN A CA 1
ATOM 913 C C . ASN A 1 119 ? 0.436 -30.812 -3.619 1 98 119 ASN A C 1
ATOM 915 O O . ASN A 1 119 ? -0.674 -31.109 -3.174 1 98 119 ASN A O 1
ATOM 919 N N . ALA A 1 120 ? 1.389 -30.297 -2.871 1 98.31 120 ALA A N 1
ATOM 920 C CA . ALA A 1 120 ? 1.113 -29.828 -1.516 1 98.31 120 ALA A CA 1
ATOM 921 C C . ALA A 1 120 ? 0.565 -28.406 -1.525 1 98.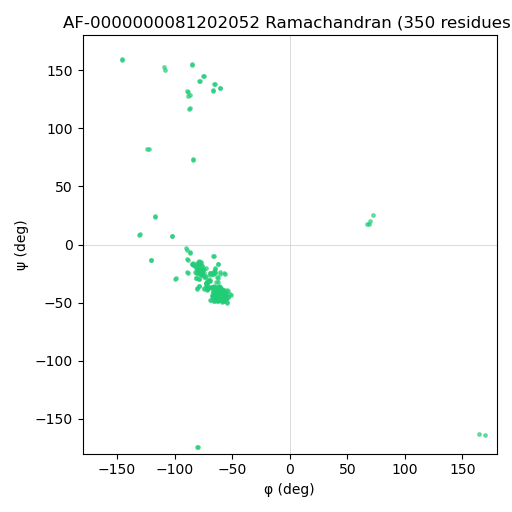31 120 ALA A C 1
ATOM 923 O O . ALA A 1 120 ? 1.191 -27.5 -0.989 1 98.31 120 ALA A O 1
ATOM 924 N N . TYR A 1 121 ? -0.665 -28.219 -1.931 1 97.69 121 TYR A N 1
ATOM 925 C CA . TYR A 1 121 ? -1.236 -26.922 -2.264 1 97.69 121 TYR A CA 1
ATOM 926 C C . TYR A 1 121 ? -1.491 -26.094 -1.007 1 97.69 121 TYR A C 1
ATOM 928 O O . TYR A 1 121 ? -1.352 -24.875 -1.021 1 97.69 121 TYR A O 1
ATOM 936 N N . TRP A 1 122 ? -1.835 -26.719 0.107 1 96.19 122 TRP A N 1
ATOM 937 C CA . TRP A 1 122 ? -2.059 -25.969 1.339 1 96.19 122 TRP A CA 1
ATOM 938 C C . TRP A 1 122 ? -0.76 -25.344 1.839 1 96.19 122 TRP A C 1
ATOM 940 O O . TRP A 1 122 ? -0.74 -24.172 2.244 1 96.19 122 TRP A O 1
ATOM 950 N N . ASP A 1 123 ? 0.314 -26.141 1.736 1 97.19 123 ASP A N 1
ATOM 951 C CA . ASP A 1 123 ? 1.622 -25.578 2.082 1 97.19 123 ASP A CA 1
ATOM 952 C C . ASP A 1 123 ? 2.004 -24.438 1.14 1 97.19 123 ASP A C 1
ATOM 954 O O . ASP A 1 123 ? 2.541 -23.422 1.576 1 97.19 123 ASP A O 1
ATOM 958 N N . ALA A 1 124 ? 1.682 -24.641 -0.108 1 98.12 124 ALA A N 1
ATOM 959 C CA . ALA A 1 124 ? 1.987 -23.625 -1.106 1 98.12 124 ALA A CA 1
ATOM 960 C C . ALA A 1 124 ? 1.285 -22.312 -0.778 1 98.12 124 ALA A C 1
ATOM 962 O O . ALA A 1 124 ? 1.896 -21.234 -0.842 1 98.12 124 ALA A O 1
ATOM 963 N N . ILE A 1 125 ? 0.023 -22.391 -0.388 1 97.38 125 ILE A N 1
ATOM 964 C CA . ILE A 1 125 ? -0.75 -21.203 -0.05 1 97.38 125 ILE A CA 1
ATOM 965 C C . ILE A 1 125 ? -0.082 -20.469 1.108 1 97.38 125 ILE A C 1
ATOM 967 O O . ILE A 1 125 ? 0.045 -19.234 1.081 1 97.38 125 ILE A O 1
ATOM 971 N N . ASN A 1 126 ? 0.388 -21.203 2.094 1 96.69 126 ASN A N 1
ATOM 972 C CA . ASN A 1 126 ? 1.052 -20.578 3.236 1 96.69 126 ASN A CA 1
ATOM 973 C C . ASN A 1 126 ? 2.355 -19.906 2.828 1 96.69 126 ASN A C 1
ATOM 975 O O . ASN A 1 126 ? 2.648 -18.797 3.277 1 96.69 126 ASN A O 1
ATOM 979 N N . TYR A 1 127 ? 3.07 -20.5 1.978 1 98.44 127 TYR A N 1
ATOM 980 C CA . TYR A 1 127 ? 4.332 -19.906 1.535 1 98.44 127 TYR A CA 1
ATOM 981 C C . TYR A 1 127 ? 4.086 -18.688 0.654 1 98.44 127 TYR A C 1
ATOM 983 O O . TYR A 1 127 ? 4.836 -17.719 0.715 1 98.44 127 TYR A O 1
ATOM 991 N N . ILE A 1 128 ? 3.02 -18.688 -0.238 1 98.56 128 ILE A N 1
ATOM 992 C CA . ILE A 1 128 ? 2.666 -17.516 -1.03 1 98.56 128 ILE A CA 1
ATOM 993 C C . ILE A 1 128 ? 2.338 -16.359 -0.103 1 98.56 128 ILE A C 1
ATOM 995 O O . ILE A 1 128 ? 2.822 -15.234 -0.305 1 98.56 128 ILE A O 1
ATOM 999 N N . ARG A 1 129 ? 1.592 -16.656 0.93 1 97.75 129 ARG A N 1
ATOM 1000 C CA . ARG A 1 129 ? 1.194 -15.617 1.88 1 97.75 129 ARG A CA 1
ATOM 1001 C C . ARG A 1 129 ? 2.408 -15.039 2.596 1 97.75 129 ARG A C 1
ATOM 1003 O O . ARG A 1 129 ? 2.568 -13.82 2.664 1 97.75 129 ARG A O 1
ATOM 1010 N N . ASP A 1 130 ? 3.297 -15.922 3.07 1 98.12 130 ASP A N 1
ATOM 1011 C CA . ASP A 1 130 ? 4.496 -15.469 3.773 1 98.12 130 ASP A CA 1
ATOM 1012 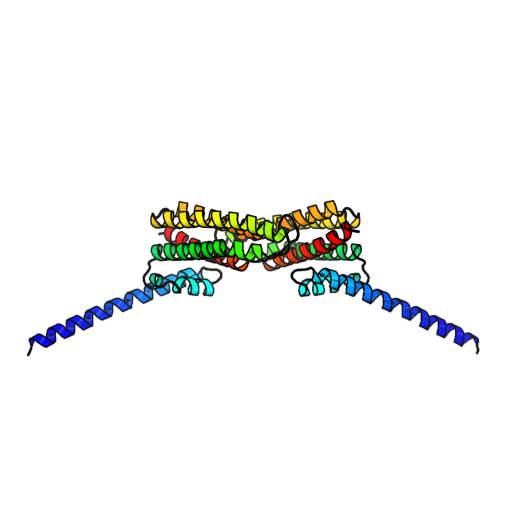C C . ASP A 1 130 ? 5.383 -14.625 2.859 1 98.12 130 ASP A C 1
ATOM 1014 O O . ASP A 1 130 ? 5.891 -13.586 3.271 1 98.12 130 ASP A O 1
ATOM 1018 N N . GLY A 1 131 ? 5.566 -15.117 1.646 1 98.69 131 GLY A N 1
ATOM 1019 C CA . GLY A 1 131 ? 6.383 -14.383 0.695 1 98.69 131 GLY A CA 1
ATOM 1020 C C . GLY A 1 131 ? 5.797 -13.031 0.326 1 98.69 131 GLY A C 1
ATOM 1021 O O . GLY A 1 131 ? 6.527 -12.047 0.22 1 98.69 131 GLY A O 1
ATOM 1022 N N . THR A 1 132 ? 4.473 -12.992 0.115 1 98.56 132 THR A N 1
ATOM 1023 C CA . THR A 1 132 ? 3.789 -11.742 -0.194 1 98.56 132 THR A CA 1
ATOM 1024 C C . THR A 1 132 ? 3.867 -10.773 0.985 1 98.56 132 THR A C 1
ATOM 1026 O O . THR A 1 132 ? 4.09 -9.578 0.799 1 98.56 132 THR A O 1
ATOM 1029 N N . ASN A 1 133 ? 3.697 -11.32 2.217 1 98.12 133 ASN A N 1
ATOM 1030 C CA . ASN A 1 133 ? 3.785 -10.508 3.424 1 98.12 133 ASN A CA 1
ATOM 1031 C C . ASN A 1 133 ? 5.148 -9.836 3.547 1 98.12 133 ASN A C 1
ATOM 1033 O O . ASN A 1 133 ? 5.238 -8.688 3.984 1 98.12 133 ASN A O 1
ATOM 1037 N N . ALA A 1 134 ? 6.168 -10.547 3.176 1 98.5 134 ALA A N 1
ATOM 1038 C CA . ALA A 1 134 ? 7.504 -9.953 3.217 1 98.5 134 ALA A CA 1
ATOM 1039 C C . ALA A 1 134 ? 7.594 -8.734 2.299 1 98.5 134 ALA A C 1
ATOM 1041 O O . ALA A 1 134 ? 8.195 -7.723 2.658 1 98.5 134 ALA A O 1
ATOM 1042 N N . VAL A 1 135 ? 6.98 -8.742 1.132 1 98.56 135 VAL A N 1
ATOM 1043 C CA . VAL A 1 135 ? 6.98 -7.621 0.193 1 98.56 135 VAL A CA 1
ATOM 1044 C C . VAL A 1 135 ? 6.098 -6.5 0.727 1 98.56 135 VAL A C 1
ATOM 1046 O O . VAL A 1 135 ? 6.414 -5.32 0.562 1 98.56 135 VAL A O 1
ATOM 1049 N N . ILE A 1 136 ? 4.957 -6.863 1.356 1 98.12 136 ILE A N 1
ATOM 1050 C CA . ILE A 1 136 ? 4.098 -5.875 1.996 1 98.12 136 ILE A CA 1
ATOM 1051 C C . ILE A 1 136 ? 4.883 -5.133 3.076 1 98.12 136 ILE A C 1
ATOM 1053 O O . ILE A 1 136 ? 4.758 -3.912 3.215 1 98.12 136 ILE A O 1
ATOM 1057 N N . ASP A 1 137 ? 5.672 -5.859 3.828 1 97.5 137 ASP A N 1
ATOM 1058 C CA . ASP A 1 137 ? 6.488 -5.238 4.863 1 97.5 137 ASP A CA 1
ATOM 1059 C C . ASP A 1 137 ? 7.496 -4.262 4.258 1 97.5 137 ASP A C 1
ATOM 1061 O O . ASP A 1 137 ? 7.672 -3.148 4.762 1 97.5 137 ASP A O 1
ATOM 1065 N N . CYS A 1 138 ? 8.164 -4.668 3.209 1 98.25 138 CYS A N 1
ATOM 1066 C CA . CYS A 1 138 ? 9.039 -3.756 2.484 1 98.25 138 CYS A CA 1
ATOM 1067 C C . CYS A 1 138 ? 8.297 -2.496 2.062 1 98.25 138 CYS A C 1
ATOM 1069 O O . CYS A 1 138 ? 8.766 -1.383 2.307 1 98.25 138 CYS A O 1
ATOM 1071 N N . HIS A 1 139 ? 7.148 -2.686 1.46 1 96.56 139 HIS A N 1
ATOM 1072 C CA . HIS A 1 139 ? 6.324 -1.581 0.98 1 96.56 139 HIS A CA 1
ATOM 1073 C C . HIS A 1 139 ? 5.973 -0.623 2.113 1 96.56 139 HIS A C 1
ATOM 1075 O O . HIS A 1 139 ? 6.082 0.596 1.958 1 96.56 139 HIS A O 1
ATOM 1081 N N . ASN A 1 140 ? 5.629 -1.156 3.232 1 96 140 ASN A N 1
ATOM 1082 C CA . ASN A 1 140 ? 5.152 -0.361 4.359 1 96 140 ASN A CA 1
ATOM 1083 C C . ASN A 1 140 ? 6.301 0.351 5.066 1 96 140 ASN A C 1
ATOM 1085 O O . ASN A 1 140 ? 6.086 1.345 5.766 1 96 140 ASN A O 1
ATOM 1089 N N . ASN A 1 141 ? 7.457 -0.165 4.914 1 95.75 141 ASN A N 1
ATOM 1090 C CA . ASN A 1 141 ? 8.602 0.455 5.57 1 95.75 141 ASN A CA 1
ATOM 1091 C C . ASN A 1 141 ? 8.844 1.874 5.062 1 95.75 141 ASN A C 1
ATOM 1093 O O . ASN A 1 141 ? 9.531 2.66 5.711 1 95.75 141 ASN A O 1
ATOM 1097 N N . TYR A 1 142 ? 8.297 2.23 3.957 1 95.94 142 TYR A N 1
ATOM 1098 C CA . TYR A 1 142 ? 8.406 3.574 3.402 1 95.94 142 TYR A CA 1
ATOM 1099 C C . TYR A 1 142 ? 7.293 4.477 3.916 1 95.94 142 TYR A C 1
ATOM 1101 O O . TYR A 1 142 ? 7.285 5.68 3.643 1 95.94 142 TYR A O 1
ATOM 1109 N N . ARG A 1 143 ? 6.406 3.932 4.66 1 93.94 143 ARG A N 1
ATOM 1110 C CA . ARG A 1 143 ? 5.285 4.723 5.152 1 93.94 143 ARG A CA 1
ATOM 1111 C C . ARG A 1 143 ? 5.258 4.746 6.68 1 93.94 143 ARG A C 1
ATOM 1113 O O . ARG A 1 143 ? 4.551 5.562 7.277 1 93.94 143 ARG A O 1
ATOM 1120 N N . ARG A 1 144 ? 6.066 3.826 7.164 1 89.88 144 ARG A N 1
ATOM 1121 C CA . ARG A 1 144 ? 6.098 3.701 8.617 1 89.88 144 ARG A CA 1
ATOM 1122 C C . ARG A 1 144 ? 7.414 4.23 9.18 1 89.88 144 ARG A C 1
ATOM 1124 O O . ARG A 1 144 ? 8.43 4.262 8.484 1 89.88 144 ARG A O 1
ATOM 1131 N N . GLY A 1 145 ? 7.453 4.762 10.422 1 74.5 145 GLY A N 1
ATOM 1132 C CA . GLY A 1 145 ? 8.641 5.09 11.203 1 74.5 145 GLY A CA 1
ATOM 1133 C C . GLY A 1 145 ? 9.383 6.301 10.68 1 74.5 145 GLY A C 1
ATOM 1134 O O . GLY A 1 145 ? 10.609 6.359 10.758 1 74.5 145 GLY A O 1
ATOM 1135 N N . GLY A 1 146 ? 8.867 7.164 10.055 1 79.75 146 GLY A N 1
ATOM 1136 C CA . GLY A 1 146 ? 9.484 8.367 9.516 1 79.75 146 GLY A CA 1
ATOM 1137 C C . GLY A 1 146 ? 8.641 9.055 8.469 1 79.75 146 GLY A C 1
ATOM 1138 O O . GLY A 1 146 ? 7.426 8.844 8.406 1 79.75 146 GLY A O 1
ATOM 1139 N N . PRO A 1 147 ? 9.336 9.945 7.707 1 87.31 147 PRO A N 1
ATOM 1140 C CA . PRO A 1 147 ? 8.578 10.586 6.633 1 87.31 147 PRO A CA 1
ATOM 1141 C C . PRO A 1 147 ? 8.031 9.594 5.613 1 87.31 147 PRO A C 1
ATOM 1143 O O . PRO A 1 147 ? 8.727 8.641 5.25 1 87.31 147 PRO A O 1
ATOM 1146 N N . ILE A 1 148 ? 6.852 9.836 5.344 1 92.31 148 ILE A N 1
ATOM 1147 C CA . ILE A 1 148 ? 6.203 8.984 4.355 1 92.31 148 ILE A CA 1
ATOM 1148 C C . ILE A 1 148 ? 6.848 9.203 2.986 1 92.31 148 ILE A C 1
ATOM 1150 O O . ILE A 1 148 ? 7.098 10.344 2.586 1 92.31 148 ILE A O 1
ATOM 1154 N N . ALA A 1 149 ? 7.16 8.141 2.342 1 92.75 149 ALA A N 1
ATOM 1155 C CA . ALA A 1 149 ? 7.793 8.211 1.026 1 92.75 149 ALA A CA 1
ATOM 1156 C C . ALA A 1 149 ? 7.336 7.059 0.136 1 92.75 149 ALA A C 1
ATOM 1158 O O . ALA A 1 149 ? 6.75 6.086 0.619 1 92.75 149 ALA A O 1
ATOM 1159 N N . THR A 1 150 ? 7.508 7.297 -1.153 1 93.38 150 THR A N 1
ATOM 1160 C CA . THR A 1 150 ? 7.32 6.211 -2.109 1 93.38 150 THR A CA 1
ATOM 1161 C C . THR A 1 150 ? 8.617 5.445 -2.316 1 93.38 150 THR A C 1
ATOM 1163 O O . THR A 1 150 ? 9.672 6.043 -2.555 1 93.38 150 THR A O 1
ATOM 1166 N N . SER A 1 151 ? 8.531 4.141 -2.242 1 96.12 151 SER A N 1
ATOM 1167 C CA . SER A 1 151 ? 9.68 3.271 -2.467 1 96.12 151 SER A CA 1
ATOM 1168 C C . SER A 1 151 ? 10.172 3.365 -3.908 1 96.12 151 SER A C 1
ATOM 1170 O O . SER A 1 151 ? 9.367 3.398 -4.844 1 96.12 151 SER A O 1
ATOM 1172 N N . PRO A 1 152 ? 11.516 3.406 -4.148 1 97.5 152 PRO A N 1
ATOM 1173 C CA . PRO A 1 152 ? 12.016 3.375 -5.523 1 97.5 152 PRO A CA 1
ATOM 1174 C C . PRO A 1 152 ? 11.734 2.047 -6.223 1 97.5 152 PRO A C 1
ATOM 1176 O O . PRO A 1 152 ? 11.906 1.935 -7.441 1 97.5 152 PRO A O 1
ATOM 1179 N N . ILE A 1 153 ? 11.266 1.021 -5.492 1 98.62 153 ILE A N 1
ATOM 1180 C CA . ILE A 1 153 ? 10.93 -0.25 -6.129 1 98.62 153 ILE A CA 1
ATOM 1181 C C . ILE A 1 153 ? 9.438 -0.533 -5.973 1 98.62 153 ILE A C 1
ATOM 1183 O O . ILE A 1 153 ? 9.023 -1.692 -5.957 1 98.62 153 ILE A O 1
ATOM 1187 N N . ASN A 1 154 ? 8.664 0.476 -5.785 1 97.81 154 ASN A N 1
ATOM 1188 C CA . ASN A 1 154 ? 7.215 0.36 -5.641 1 97.81 154 ASN A CA 1
ATOM 1189 C C . ASN A 1 154 ? 6.602 -0.45 -6.777 1 97.81 154 ASN A C 1
ATOM 1191 O O . ASN A 1 154 ? 5.715 -1.275 -6.547 1 97.81 154 ASN A O 1
ATOM 1195 N N . ASP A 1 155 ? 7.039 -0.202 -7.996 1 97.94 155 ASP A N 1
ATOM 1196 C CA . ASP A 1 155 ? 6.496 -0.92 -9.148 1 97.94 155 ASP A CA 1
ATOM 1197 C C . ASP A 1 155 ? 6.762 -2.42 -9.031 1 97.94 155 ASP A C 1
ATOM 1199 O O . ASP A 1 155 ? 5.93 -3.236 -9.438 1 97.94 155 ASP A O 1
ATOM 1203 N N . ASP A 1 156 ? 7.902 -2.787 -8.547 1 98.75 156 ASP A N 1
ATOM 1204 C CA . ASP A 1 156 ? 8.219 -4.195 -8.336 1 98.75 156 ASP A CA 1
ATOM 1205 C C . ASP A 1 156 ? 7.277 -4.82 -7.305 1 98.75 156 ASP A C 1
ATOM 1207 O O . ASP A 1 156 ? 6.785 -5.934 -7.504 1 98.75 156 ASP A O 1
ATOM 1211 N N . ASP A 1 157 ? 7.062 -4.062 -6.164 1 98.25 157 ASP A N 1
ATOM 1212 C CA . ASP A 1 157 ? 6.125 -4.535 -5.152 1 98.25 157 ASP A CA 1
ATOM 1213 C C . ASP A 1 157 ? 4.762 -4.848 -5.77 1 98.25 157 ASP A C 1
ATOM 1215 O O . ASP A 1 157 ? 4.195 -5.914 -5.531 1 98.25 157 ASP A O 1
ATOM 1219 N N . MET A 1 158 ? 4.305 -3.959 -6.59 1 97.25 158 MET A N 1
ATOM 1220 C CA . MET A 1 158 ? 2.982 -4.105 -7.191 1 97.25 158 MET A CA 1
ATOM 1221 C C . MET A 1 158 ? 2.936 -5.316 -8.117 1 97.25 158 MET A C 1
ATOM 1223 O O . MET A 1 158 ? 1.931 -6.027 -8.164 1 97.25 158 MET A O 1
ATOM 1227 N N . LYS A 1 159 ? 3.992 -5.52 -8.844 1 98.38 159 LYS A N 1
ATOM 1228 C CA . LYS A 1 159 ? 4.043 -6.695 -9.703 1 98.38 159 LYS A CA 1
ATOM 1229 C C . LYS A 1 159 ? 3.969 -7.984 -8.883 1 98.38 159 LYS A C 1
ATOM 1231 O O . LYS A 1 159 ? 3.262 -8.922 -9.258 1 98.38 159 LYS A O 1
ATOM 1236 N N . VAL A 1 160 ? 4.691 -8.023 -7.777 1 98.69 160 VAL A N 1
ATOM 1237 C CA . VAL A 1 160 ? 4.668 -9.219 -6.941 1 98.69 160 VAL A CA 1
ATOM 1238 C C . VAL A 1 160 ? 3.264 -9.43 -6.379 1 98.69 160 VAL A C 1
ATOM 1240 O O . VAL A 1 160 ? 2.785 -10.562 -6.301 1 98.69 160 VAL A O 1
ATOM 1243 N N . PHE A 1 161 ? 2.566 -8.391 -5.969 1 98.19 161 PHE A N 1
ATOM 1244 C CA . PHE A 1 161 ? 1.202 -8.516 -5.469 1 98.19 161 PHE A CA 1
ATOM 1245 C C . PHE A 1 161 ? 0.287 -9.109 -6.531 1 98.19 161 PHE A C 1
ATOM 1247 O O . PHE A 1 161 ? -0.491 -10.023 -6.25 1 98.19 161 PHE A O 1
ATOM 1254 N N . LYS A 1 162 ? 0.407 -8.609 -7.77 1 98.12 162 LYS A N 1
ATOM 1255 C CA . LYS A 1 162 ? -0.427 -9.094 -8.859 1 98.12 162 LYS A CA 1
ATOM 1256 C C . LYS A 1 162 ? -0.104 -10.555 -9.188 1 98.12 162 LYS A C 1
ATOM 1258 O O . LYS A 1 162 ? -1.009 -11.359 -9.414 1 98.12 162 LYS A O 1
ATOM 1263 N N . LEU A 1 163 ? 1.167 -10.836 -9.18 1 98.56 163 LEU A N 1
ATOM 1264 C CA . LEU A 1 163 ? 1.592 -12.211 -9.453 1 98.56 163 LEU A CA 1
ATOM 1265 C C . LEU A 1 163 ? 1.104 -13.156 -8.367 1 98.56 163 LEU A C 1
ATOM 1267 O O . LEU A 1 163 ? 0.624 -14.25 -8.656 1 98.56 163 LEU A O 1
ATOM 1271 N N . SER A 1 164 ? 1.233 -12.758 -7.105 1 98.56 164 SER A N 1
ATOM 1272 C CA . SER A 1 164 ? 0.737 -13.547 -5.988 1 98.56 164 SER A CA 1
ATOM 1273 C C . SER A 1 164 ? -0.755 -13.828 -6.129 1 98.56 164 SER A C 1
ATOM 1275 O O . SER A 1 164 ? -1.211 -14.945 -5.855 1 98.56 164 SER A O 1
ATOM 1277 N N . GLU A 1 165 ? -1.49 -12.805 -6.523 1 97.88 165 GLU A N 1
ATOM 1278 C CA . GLU A 1 165 ? -2.926 -12.961 -6.734 1 97.88 165 GLU A CA 1
ATOM 1279 C C . GLU A 1 165 ? -3.215 -14.039 -7.773 1 97.88 165 GLU A C 1
ATOM 1281 O O . GLU A 1 165 ? -4.09 -14.883 -7.574 1 97.88 165 GLU A O 1
ATOM 1286 N N . ILE A 1 166 ? -2.514 -13.969 -8.883 1 98.12 166 ILE A N 1
ATOM 1287 C CA . ILE A 1 166 ? -2.705 -14.914 -9.977 1 98.12 166 ILE A CA 1
ATOM 1288 C C . ILE A 1 166 ? -2.434 -16.328 -9.484 1 98.12 166 ILE A C 1
ATOM 1290 O O . ILE A 1 166 ? -3.211 -17.25 -9.766 1 98.12 166 ILE A O 1
ATOM 1294 N N . ILE A 1 167 ? -1.357 -16.531 -8.742 1 98.5 167 ILE A N 1
ATOM 1295 C C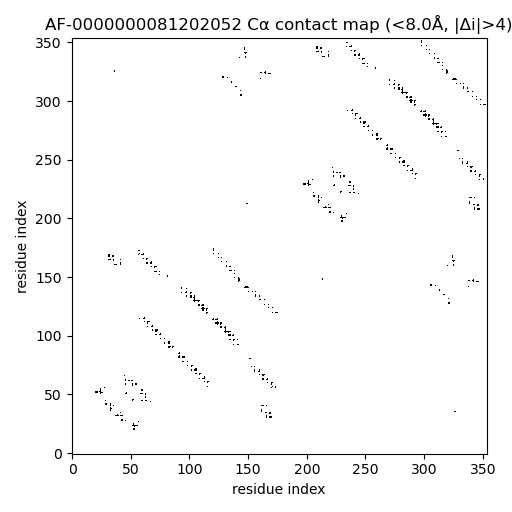A . ILE A 1 167 ? -1.022 -17.844 -8.219 1 98.5 167 ILE A CA 1
ATOM 1296 C C . ILE A 1 167 ? -2.152 -18.344 -7.316 1 98.5 167 ILE A C 1
ATOM 1298 O O . ILE A 1 167 ? -2.568 -19.5 -7.422 1 98.5 167 ILE A O 1
ATOM 1302 N N . LEU A 1 168 ? -2.648 -17.516 -6.445 1 97.81 168 LEU A N 1
ATOM 1303 C CA . LEU A 1 168 ? -3.691 -17.922 -5.508 1 97.81 168 LEU A CA 1
ATOM 1304 C C . LEU A 1 168 ? -4.969 -18.297 -6.246 1 97.81 168 LEU A C 1
ATOM 1306 O O . LEU A 1 168 ? -5.66 -19.25 -5.855 1 97.81 168 LEU A O 1
ATOM 1310 N N . ILE A 1 169 ? -5.316 -17.547 -7.285 1 97.06 169 ILE A N 1
ATOM 1311 C CA . ILE A 1 169 ? -6.477 -17.891 -8.102 1 97.06 169 ILE A CA 1
ATOM 1312 C C . ILE A 1 169 ? -6.324 -19.312 -8.656 1 97.06 169 ILE A C 1
ATOM 1314 O O . ILE A 1 169 ? -7.254 -20.109 -8.578 1 97.06 169 ILE A O 1
ATOM 1318 N N . ILE A 1 170 ? -5.148 -19.625 -9.18 1 98 170 ILE A N 1
ATOM 1319 C CA . ILE A 1 170 ? -4.922 -20.922 -9.805 1 98 170 ILE A CA 1
ATOM 1320 C C . ILE A 1 170 ? -4.941 -22.016 -8.734 1 98 170 ILE A C 1
ATOM 1322 O O . ILE A 1 170 ? -5.617 -23.031 -8.891 1 98 170 ILE A O 1
ATOM 1326 N N . ILE A 1 171 ? -4.215 -21.797 -7.637 1 97.81 171 ILE A N 1
ATOM 1327 C CA . ILE A 1 171 ? -4.094 -22.828 -6.602 1 97.81 171 ILE A CA 1
ATOM 1328 C C . ILE A 1 171 ? -5.465 -23.094 -5.977 1 97.81 171 ILE A C 1
ATOM 1330 O O . ILE A 1 171 ? -5.785 -24.234 -5.633 1 97.81 171 ILE A O 1
ATOM 1334 N N . ASN A 1 172 ? -6.234 -22.078 -5.789 1 94.56 172 ASN A N 1
ATOM 1335 C CA . ASN A 1 172 ? -7.574 -22.266 -5.246 1 94.56 172 ASN A CA 1
ATOM 1336 C C . ASN A 1 172 ? -8.422 -23.156 -6.145 1 94.56 172 ASN A C 1
ATOM 1338 O O . ASN A 1 172 ? -9.219 -23.969 -5.656 1 94.56 172 ASN A O 1
ATOM 1342 N N . ARG A 1 173 ? -8.258 -23.047 -7.445 1 95.75 173 ARG A N 1
ATOM 1343 C CA . ARG A 1 173 ? -8.969 -23.906 -8.375 1 95.75 173 ARG A CA 1
ATOM 1344 C C . ARG A 1 173 ? -8.469 -25.344 -8.281 1 95.75 173 ARG A C 1
ATOM 1346 O O . ARG A 1 173 ? -9.234 -26.297 -8.492 1 95.75 173 ARG A O 1
ATOM 1353 N N . LEU A 1 174 ? -7.203 -25.469 -7.965 1 96.94 174 LEU A N 1
ATOM 1354 C CA . LEU A 1 174 ? -6.613 -26.797 -7.82 1 96.94 174 LEU A CA 1
ATOM 1355 C C . LEU A 1 174 ? -7.109 -27.484 -6.551 1 96.94 174 LEU A C 1
ATOM 1357 O O . LEU A 1 174 ? -7.207 -28.719 -6.496 1 96.94 174 LEU A O 1
ATOM 1361 N N . LEU A 1 175 ? -7.344 -26.703 -5.512 1 94.62 175 LEU A N 1
ATOM 1362 C CA . LEU A 1 175 ? -7.801 -27.25 -4.234 1 94.62 175 LEU A CA 1
ATOM 1363 C C . LEU A 1 175 ? -9.258 -27.703 -4.328 1 94.62 175 LEU A C 1
ATOM 1365 O O . LEU A 1 175 ? -9.664 -28.625 -3.619 1 94.62 175 LEU A O 1
ATOM 1369 N N . VAL A 1 176 ? -10.102 -27.078 -5.098 1 86.75 176 VAL A N 1
ATOM 1370 C CA . VAL A 1 176 ? -11.508 -27.438 -5.219 1 86.75 176 VAL A CA 1
ATOM 1371 C C . VAL A 1 176 ? -11.648 -28.656 -6.129 1 86.75 176 VAL A C 1
ATOM 1373 O O . VAL A 1 176 ? -12.594 -29.438 -5.988 1 86.75 176 VAL A O 1
ATOM 1376 N N . LYS A 1 177 ? -10.781 -29.156 -6.941 1 72.25 177 LYS A N 1
ATOM 1377 C CA . LYS A 1 177 ? -10.844 -30.375 -7.75 1 72.25 177 LYS A CA 1
ATOM 1378 C C . LYS A 1 177 ? -10.438 -31.609 -6.938 1 72.25 177 LYS A C 1
ATOM 1380 O O . LYS A 1 177 ? -9.586 -31.516 -6.051 1 72.25 177 LYS A O 1
ATOM 1385 N N . MET B 1 1 ? -14.039 74.5 2.768 1 36.97 1 MET B N 1
ATOM 1386 C CA . MET B 1 1 ? -13.906 73.438 1.754 1 36.97 1 MET B CA 1
ATOM 1387 C C . MET B 1 1 ? -12.633 72.625 1.968 1 36.97 1 MET B C 1
ATOM 1389 O O . MET B 1 1 ? -12.305 71.75 1.16 1 36.97 1 MET B O 1
ATOM 1393 N N . ALA B 1 2 ? -11.711 73.125 2.795 1 52.22 2 ALA B N 1
ATOM 1394 C CA . ALA B 1 2 ? -10.383 72.5 2.949 1 52.22 2 ALA B CA 1
ATOM 1395 C C . ALA B 1 2 ? -10.445 71.188 3.734 1 52.22 2 ALA B C 1
ATOM 1397 O O . ALA B 1 2 ? -9.555 70.375 3.629 1 52.22 2 ALA B O 1
ATOM 1398 N N . TYR B 1 3 ? -11.453 71.062 4.609 1 52.03 3 TYR B N 1
ATOM 1399 C CA . TYR B 1 3 ? -11.414 70 5.566 1 52.03 3 TYR B CA 1
ATOM 1400 C C . TYR B 1 3 ? -11.695 68.625 4.883 1 52.03 3 TYR B C 1
ATOM 1402 O O . TYR B 1 3 ? -11.531 67.562 5.484 1 52.03 3 TYR B O 1
ATOM 1410 N N . LEU B 1 4 ? -12.344 68.75 3.66 1 54.31 4 LEU B N 1
ATOM 1411 C CA . LEU B 1 4 ? -12.742 67.438 3.061 1 54.31 4 LEU B CA 1
ATOM 1412 C C . LEU B 1 4 ? -11.539 66.75 2.445 1 54.31 4 LEU B C 1
ATOM 1414 O O . LEU B 1 4 ? -11.617 65.562 2.121 1 54.31 4 LEU B O 1
ATOM 1418 N N . HIS B 1 5 ? -10.414 67.5 2.24 1 57.09 5 HIS B N 1
ATOM 1419 C CA . HIS B 1 5 ? -9.336 66.875 1.522 1 57.09 5 HIS B CA 1
ATOM 1420 C C . HIS B 1 5 ? -8.57 65.875 2.438 1 57.09 5 HIS B C 1
ATOM 1422 O O . HIS B 1 5 ? -7.91 65 1.964 1 57.09 5 HIS B O 1
ATOM 1428 N N . SER B 1 6 ? -8.672 66.188 3.76 1 57.19 6 SER B N 1
ATOM 1429 C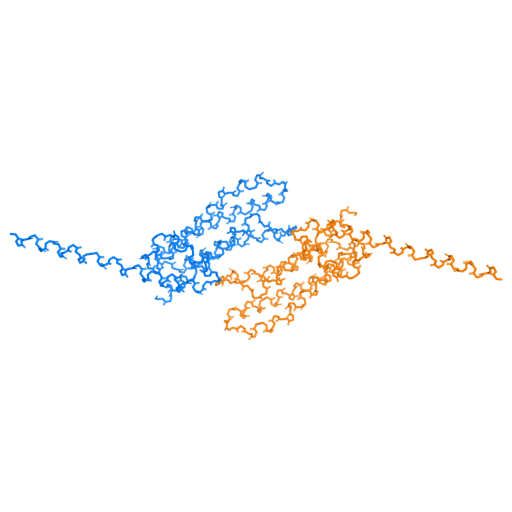 CA . SER B 1 6 ? -7.766 65.438 4.598 1 57.19 6 SER B CA 1
ATOM 1430 C C . SER B 1 6 ? -8.328 64.062 4.863 1 57.19 6 SER B C 1
ATOM 1432 O O . SER B 1 6 ? -7.582 63.125 5.195 1 57.19 6 SER B O 1
ATOM 1434 N N . LEU B 1 7 ? -9.711 63.906 4.723 1 56.16 7 LEU B N 1
ATOM 1435 C CA . LEU B 1 7 ? -10.266 62.625 5.082 1 56.16 7 LEU B CA 1
ATOM 1436 C C . LEU B 1 7 ? -10.07 61.625 3.949 1 56.16 7 LEU B C 1
ATOM 1438 O O . LEU B 1 7 ? -10.055 60.406 4.184 1 56.16 7 LEU B O 1
ATOM 1442 N N . THR B 1 8 ? -9.844 62.156 2.688 1 55.72 8 THR B N 1
ATOM 1443 C CA . THR B 1 8 ? -9.734 61.219 1.579 1 55.72 8 THR B CA 1
ATOM 1444 C C . THR B 1 8 ? -8.352 60.562 1.559 1 55.72 8 THR B C 1
ATOM 1446 O O . THR B 1 8 ? -8.219 59.406 1.169 1 55.72 8 THR B O 1
ATOM 1449 N N . ILE B 1 9 ? -7.336 61.25 2.121 1 54.5 9 ILE B N 1
ATOM 1450 C CA . ILE B 1 9 ? -5.992 60.688 2.004 1 54.5 9 ILE B CA 1
ATOM 1451 C C . ILE B 1 9 ? -5.812 59.594 3.027 1 54.5 9 ILE B C 1
ATOM 1453 O O . ILE B 1 9 ? -5.125 58.594 2.758 1 54.5 9 ILE B O 1
ATOM 1457 N N . LEU B 1 10 ? -6.605 59.625 4.137 1 52.72 10 LEU B N 1
ATOM 1458 C CA . LEU B 1 10 ? -6.398 58.594 5.148 1 52.72 10 LEU B CA 1
ATOM 1459 C C . LEU B 1 10 ? -7.027 57.281 4.719 1 52.72 10 LEU B C 1
ATOM 1461 O O . LEU B 1 10 ? -6.508 56.219 5.039 1 52.72 10 LEU B O 1
ATOM 1465 N N . PHE B 1 11 ? -8.047 57.375 3.801 1 53.91 11 PHE B N 1
ATOM 1466 C CA . PHE B 1 11 ? -8.703 56.125 3.422 1 53.91 11 PHE B CA 1
ATOM 1467 C C . PHE B 1 11 ? -7.855 55.344 2.416 1 53.91 11 PHE B C 1
ATOM 1469 O O . PHE B 1 11 ? -7.969 54.125 2.311 1 53.91 11 PHE B O 1
ATOM 1476 N N . ILE B 1 12 ? -6.988 56.062 1.692 1 49.75 12 ILE B N 1
ATOM 1477 C CA . ILE B 1 12 ? -6.238 55.344 0.669 1 49.75 12 ILE B CA 1
ATOM 1478 C C . ILE B 1 12 ? -5.047 54.656 1.307 1 49.75 12 ILE B C 1
ATOM 1480 O O . ILE B 1 12 ? -4.637 53.562 0.852 1 49.75 12 ILE B O 1
ATOM 1484 N N . ALA B 1 13 ? -4.551 55.094 2.42 1 50.84 13 ALA B N 1
ATOM 1485 C CA . ALA B 1 13 ? -3.35 54.469 2.971 1 50.84 13 ALA B CA 1
ATOM 1486 C C . ALA B 1 13 ? -3.676 53.156 3.654 1 50.84 13 ALA B C 1
ATOM 1488 O O . ALA B 1 13 ? -2.809 52.281 3.789 1 50.84 13 ALA B O 1
ATOM 1489 N N . CYS B 1 14 ? -4.934 52.969 4.113 1 51.06 14 CYS B N 1
ATOM 1490 C CA . CYS B 1 14 ? -5.195 51.719 4.844 1 51.06 14 CYS B CA 1
ATOM 1491 C C . CYS B 1 14 ? -5.402 50.562 3.889 1 51.06 14 CYS B C 1
ATOM 1493 O O . CYS B 1 14 ? -5.438 49.406 4.312 1 51.06 14 CYS B O 1
ATOM 1495 N N . ALA B 1 15 ? -5.656 50.875 2.641 1 48.66 15 ALA B N 1
ATOM 1496 C CA . ALA B 1 15 ? -5.926 49.75 1.739 1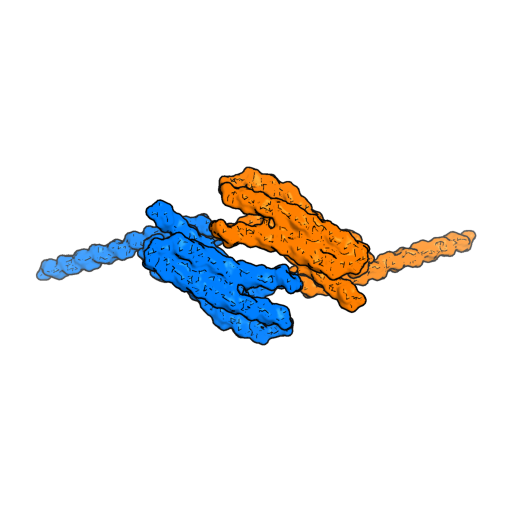 48.66 15 ALA B CA 1
ATOM 1497 C C . ALA B 1 15 ? -4.629 49.094 1.307 1 48.66 15 ALA B C 1
ATOM 1499 O O . ALA B 1 15 ? -4.652 48 0.733 1 48.66 15 ALA B O 1
ATOM 1500 N N . PHE B 1 16 ? -3.51 49.781 1.43 1 47.22 16 PHE B N 1
ATOM 1501 C CA . PHE B 1 16 ? -2.311 49.156 0.9 1 47.22 16 PHE B CA 1
ATOM 1502 C C . PHE B 1 16 ? -1.834 48.031 1.826 1 47.22 16 PHE B C 1
ATOM 1504 O O . PHE B 1 16 ? -0.948 47.25 1.467 1 47.22 16 PHE B O 1
ATOM 1511 N N . SER B 1 17 ? -2.195 48 3.107 1 45.66 17 SER B N 1
ATOM 1512 C CA . SER B 1 17 ? -1.512 47.031 3.959 1 45.66 17 SER B CA 1
ATOM 1513 C C . SER B 1 17 ? -2.078 45.625 3.768 1 45.66 17 SER B C 1
ATOM 1515 O O . SER B 1 17 ? -1.558 44.656 4.324 1 45.66 17 SER B O 1
ATOM 1517 N N . ILE B 1 18 ? -3.229 45.5 3.201 1 45.88 18 ILE B N 1
ATOM 1518 C CA . ILE B 1 18 ? -3.797 44.156 3.186 1 45.88 18 ILE B CA 1
ATOM 1519 C C . ILE B 1 18 ? -3.092 43.312 2.127 1 45.88 18 ILE B C 1
ATOM 1521 O O . ILE B 1 18 ? -3.064 42.094 2.223 1 45.88 18 ILE B O 1
ATOM 1525 N N . PHE B 1 19 ? -2.387 43.969 1.149 1 46.12 19 PHE B N 1
ATOM 1526 C CA . PHE B 1 19 ? -1.897 43.156 0.041 1 46.12 19 PHE B CA 1
ATOM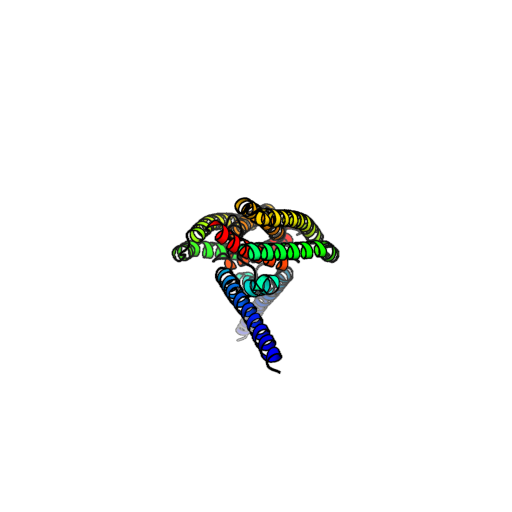 1527 C C . PHE B 1 19 ? -0.563 42.5 0.392 1 46.12 19 PHE B C 1
ATOM 1529 O O . PHE B 1 19 ? -0.143 41.562 -0.258 1 46.12 19 PHE B O 1
ATOM 1536 N N . ASN B 1 20 ? 0.107 42.938 1.349 1 45.91 20 ASN B N 1
ATOM 1537 C CA . ASN B 1 20 ? 1.444 42.406 1.567 1 45.91 20 ASN B CA 1
ATOM 1538 C C . ASN B 1 20 ? 1.396 41.094 2.354 1 45.91 20 ASN B C 1
ATOM 1540 O O . ASN B 1 20 ? 2.395 40.375 2.434 1 45.91 20 ASN B O 1
ATOM 1544 N N . GLY B 1 21 ? 0.32 40.75 3.031 1 45.47 21 GLY B N 1
ATOM 1545 C CA . GLY B 1 21 ? 0.234 39.531 3.832 1 45.47 21 GLY B CA 1
ATOM 1546 C C . GLY B 1 21 ? -0.008 38.281 3.006 1 45.47 21 GLY B C 1
ATOM 1547 O O . GLY B 1 21 ? 0.368 37.188 3.41 1 45.47 21 GLY B O 1
ATOM 1548 N N . CYS B 1 22 ? -0.572 38.438 1.739 1 50.41 22 CYS B N 1
ATOM 1549 C CA . CYS B 1 22 ? -1.039 37.344 0.906 1 50.41 22 CYS B CA 1
ATOM 1550 C C . CYS B 1 22 ? 0.131 36.625 0.254 1 50.41 22 CYS B C 1
ATOM 1552 O O . CYS B 1 22 ? 0.103 35.406 0.101 1 50.41 22 CYS B O 1
ATOM 1554 N N . ASN B 1 23 ? 1.334 37.312 0.031 1 54.81 23 ASN B N 1
ATOM 1555 C CA . ASN B 1 23 ? 2.453 36.75 -0.705 1 54.81 23 ASN B CA 1
ATOM 1556 C C . ASN B 1 23 ? 3.287 35.812 0.179 1 54.81 23 ASN B C 1
ATOM 1558 O O . ASN B 1 23 ? 3.762 34.781 -0.277 1 54.81 23 ASN B O 1
ATOM 1562 N N . ALA B 1 24 ? 3.49 36.156 1.474 1 56.69 24 ALA B N 1
ATOM 1563 C CA . ALA B 1 24 ? 4.312 35.344 2.383 1 56.69 24 ALA B CA 1
ATOM 1564 C C . ALA B 1 24 ? 3.674 34 2.648 1 56.69 24 ALA B C 1
ATOM 1566 O O . ALA B 1 24 ? 4.367 32.969 2.68 1 56.69 24 ALA B O 1
ATOM 1567 N N . ASP B 1 25 ? 2.35 34.062 2.477 1 76.12 25 ASP B N 1
ATOM 1568 C CA . ASP B 1 25 ? 1.63 32.844 2.789 1 76.12 25 ASP B CA 1
ATOM 1569 C C . ASP B 1 25 ? 1.698 31.844 1.627 1 76.12 25 ASP B C 1
ATOM 1571 O O . ASP B 1 25 ? 1.926 30.656 1.832 1 76.12 25 ASP B O 1
ATOM 1575 N N . ARG B 1 26 ? 1.829 32.438 0.426 1 86.94 26 ARG B N 1
ATOM 1576 C CA . ARG B 1 26 ? 1.904 31.547 -0.739 1 86.94 26 ARG B CA 1
ATOM 1577 C C . ARG B 1 26 ? 3.301 30.953 -0.888 1 86.94 26 ARG B C 1
ATOM 1579 O O . ARG B 1 26 ? 3.447 29.781 -1.242 1 86.94 26 ARG B O 1
ATOM 1586 N N . ALA B 1 27 ? 4.258 31.766 -0.55 1 92.19 27 ALA B N 1
ATOM 1587 C CA . ALA B 1 27 ? 5.633 31.281 -0.624 1 92.19 27 ALA B CA 1
ATOM 1588 C C . ALA B 1 27 ? 5.883 30.188 0.41 1 92.19 27 ALA B C 1
ATOM 1590 O O . ALA B 1 27 ? 6.621 29.219 0.146 1 92.19 27 ALA B O 1
ATOM 1591 N N . LEU B 1 28 ? 5.266 30.406 1.498 1 95.69 28 LEU B N 1
ATOM 1592 C CA . LEU B 1 28 ? 5.414 29.422 2.559 1 95.69 28 LEU B CA 1
ATOM 1593 C C . LEU B 1 28 ? 4.777 28.094 2.158 1 95.69 28 LEU B C 1
ATOM 1595 O O . LEU B 1 28 ? 5.383 27.031 2.328 1 95.69 28 LEU B O 1
ATOM 1599 N N . ILE B 1 29 ? 3.613 28.109 1.59 1 97.62 29 ILE B N 1
ATOM 1600 C CA . ILE B 1 29 ? 2.926 26.906 1.118 1 97.62 29 ILE B CA 1
ATOM 1601 C C . ILE B 1 29 ? 3.74 26.25 0.006 1 97.62 29 ILE B C 1
ATOM 1603 O O . ILE B 1 29 ? 3.932 25.031 0.007 1 97.62 29 ILE B O 1
ATOM 1607 N N . GLN B 1 30 ? 4.23 27.031 -0.917 1 96.38 30 GLN B N 1
ATOM 1608 C CA . GLN B 1 30 ? 5.035 26.5 -2.012 1 96.38 30 GLN B CA 1
ATOM 1609 C C . GLN B 1 30 ? 6.289 25.812 -1.489 1 96.38 30 GLN B C 1
ATOM 1611 O O . GLN B 1 30 ? 6.672 24.75 -1.988 1 96.38 30 GLN B O 1
ATOM 1616 N N . SER B 1 31 ? 6.883 26.422 -0.525 1 96.88 31 SER B N 1
ATOM 1617 C CA . SER B 1 31 ? 8.078 25.828 0.07 1 96.88 31 SER B CA 1
ATOM 1618 C C . SER B 1 31 ? 7.773 24.5 0.746 1 96.88 31 SER B C 1
ATOM 1620 O O . SER B 1 31 ? 8.555 23.547 0.643 1 96.88 31 SER B O 1
ATOM 1622 N N . ILE B 1 32 ? 6.688 24.391 1.443 1 97.44 32 ILE B N 1
ATOM 1623 C CA . ILE B 1 32 ? 6.242 23.141 2.07 1 97.44 32 ILE B CA 1
ATOM 1624 C C . ILE B 1 32 ? 5.969 22.094 0.999 1 97.44 32 ILE B C 1
ATOM 1626 O O . ILE B 1 32 ? 6.445 20.953 1.101 1 97.44 32 ILE B O 1
ATOM 1630 N N . CYS B 1 33 ? 5.293 22.438 -0.052 1 98.25 33 CYS B N 1
ATOM 1631 C CA . CYS B 1 33 ? 4.785 21.484 -1.028 1 98.25 33 CYS B CA 1
ATOM 1632 C C . CYS B 1 33 ? 5.898 21 -1.953 1 98.25 33 CYS B C 1
ATOM 1634 O O . CYS B 1 33 ? 5.816 19.906 -2.512 1 98.25 33 CYS B O 1
ATOM 1636 N N . LYS B 1 34 ? 6.941 21.781 -2.076 1 97.06 34 LYS B N 1
ATOM 1637 C CA . LYS B 1 34 ? 8.109 21.344 -2.846 1 97.06 34 LYS B CA 1
ATOM 1638 C C . LYS B 1 34 ? 8.75 20.109 -2.227 1 97.06 34 LYS B C 1
ATOM 1640 O O . LYS B 1 34 ? 9.328 19.281 -2.936 1 97.06 34 LYS B O 1
ATOM 1645 N N . ASP B 1 35 ? 8.594 19.984 -0.885 1 95.38 35 ASP B N 1
ATOM 1646 C CA . ASP B 1 35 ? 9.195 18.859 -0.17 1 95.38 35 ASP B CA 1
ATOM 1647 C C . ASP B 1 35 ? 8.266 17.641 -0.177 1 95.38 35 ASP B C 1
ATOM 1649 O O . ASP B 1 35 ? 8.656 16.562 0.249 1 95.38 35 ASP B O 1
ATOM 1653 N N . SER B 1 36 ? 7.07 17.812 -0.672 1 96.75 36 SER B N 1
ATOM 1654 C CA . SER B 1 36 ? 6.117 16.703 -0.694 1 96.75 36 SER B CA 1
ATOM 1655 C C . SER B 1 36 ? 6.309 15.828 -1.93 1 96.75 36 SER B C 1
ATOM 1657 O O . SER B 1 36 ? 6.805 16.297 -2.957 1 96.75 36 SER B O 1
ATOM 1659 N N . GLN B 1 37 ? 5.934 14.641 -1.868 1 94.31 37 GLN B N 1
ATOM 1660 C CA . GLN B 1 37 ? 6.047 13.719 -2.994 1 94.31 37 GLN B CA 1
ATOM 1661 C C . GLN B 1 37 ? 5.074 14.094 -4.109 1 94.31 37 GLN B C 1
ATOM 1663 O O . GLN B 1 37 ? 5.297 13.75 -5.273 1 94.31 37 GLN B O 1
ATOM 1668 N N . ASP B 1 38 ? 3.945 14.672 -3.777 1 96.81 38 ASP B N 1
ATOM 1669 C CA . ASP B 1 38 ? 2.938 15.148 -4.719 1 96.81 38 ASP B CA 1
ATOM 1670 C C . ASP B 1 38 ? 2.639 16.625 -4.504 1 96.81 38 ASP B C 1
ATOM 1672 O O . ASP B 1 38 ? 1.628 16.984 -3.893 1 96.81 38 ASP B O 1
ATOM 1676 N N . ALA B 1 39 ? 3.518 17.453 -5.102 1 97.56 39 ALA B N 1
ATOM 1677 C CA . ALA B 1 39 ? 3.453 18.891 -4.895 1 97.56 39 ALA B CA 1
ATOM 1678 C C . ALA B 1 39 ? 2.123 19.469 -5.391 1 97.56 39 ALA B C 1
ATOM 1680 O O . ALA B 1 39 ? 1.584 20.406 -4.801 1 97.56 39 ALA B O 1
ATOM 1681 N N . ASN B 1 40 ? 1.593 18.922 -6.492 1 97.81 40 ASN B N 1
ATOM 1682 C CA . ASN B 1 40 ? 0.324 19.406 -7.023 1 97.81 40 ASN B CA 1
ATOM 1683 C C . ASN B 1 40 ? -0.823 19.156 -6.047 1 97.81 40 ASN B C 1
ATOM 1685 O O . ASN B 1 40 ? -1.64 20.047 -5.801 1 97.81 40 ASN B O 1
ATOM 1689 N N . PHE B 1 41 ? -0.861 17.938 -5.516 1 98.44 41 PHE B N 1
ATOM 1690 C CA . PHE B 1 41 ? -1.868 17.625 -4.504 1 98.44 41 PHE B CA 1
ATOM 1691 C C . PHE B 1 41 ? -1.714 18.531 -3.293 1 98.44 41 PHE B C 1
ATOM 1693 O O . PHE B 1 41 ? -2.697 19.094 -2.799 1 98.44 41 PHE B O 1
ATOM 1700 N N . CYS B 1 42 ? -0.477 18.703 -2.834 1 98.44 42 CYS B N 1
ATOM 1701 C CA . CYS B 1 42 ? -0.165 19.547 -1.679 1 98.44 42 CYS B CA 1
ATOM 1702 C C . CYS B 1 42 ? -0.648 20.969 -1.893 1 98.44 42 CYS B C 1
ATOM 1704 O O . CYS B 1 42 ? -1.362 21.516 -1.052 1 98.44 42 CYS B O 1
ATOM 1706 N N . ASN B 1 43 ? -0.331 21.531 -3.057 1 97.81 43 ASN B N 1
ATOM 1707 C CA . ASN B 1 43 ? -0.753 22.906 -3.365 1 97.81 43 ASN B CA 1
ATOM 1708 C C . ASN B 1 43 ? -2.273 23.016 -3.391 1 97.81 43 ASN B C 1
ATOM 1710 O O . ASN B 1 43 ? -2.834 23.969 -2.82 1 97.81 43 ASN B O 1
ATOM 1714 N N . THR B 1 44 ? -2.916 22.078 -4.016 1 97.69 44 THR B N 1
ATOM 1715 C CA . THR B 1 44 ? -4.367 22.125 -4.176 1 97.69 44 THR B CA 1
ATOM 1716 C C . THR B 1 44 ? -5.062 22.047 -2.818 1 97.69 44 THR B C 1
ATOM 1718 O O . THR B 1 44 ? -5.93 22.875 -2.52 1 97.69 44 THR B O 1
ATOM 1721 N N . ILE B 1 45 ? -4.605 21.109 -1.958 1 97.75 45 ILE B N 1
ATOM 1722 C CA . ILE B 1 45 ? -5.316 20.891 -0.704 1 97.75 45 ILE B CA 1
ATOM 1723 C C . ILE B 1 45 ? -5.027 22.031 0.26 1 97.75 45 ILE B C 1
ATOM 1725 O O . ILE B 1 45 ? -5.906 22.469 1.007 1 97.75 45 ILE B O 1
ATOM 1729 N N . MET B 1 46 ? -3.855 22.562 0.319 1 97.12 46 MET B N 1
ATOM 1730 C CA . MET B 1 46 ? -3.484 23.656 1.219 1 97.12 46 MET B CA 1
ATOM 1731 C C . MET B 1 46 ? -4.156 24.953 0.803 1 97.12 46 MET B C 1
ATOM 1733 O O . MET B 1 46 ? -4.648 25.703 1.65 1 97.12 46 MET B O 1
ATOM 1737 N N . GLU B 1 47 ? -4.281 25.188 -0.467 1 94.94 47 GLU B N 1
ATOM 1738 C CA . GLU B 1 47 ? -4.824 26.453 -0.962 1 94.94 47 GLU B CA 1
ATOM 1739 C C . GLU B 1 47 ? -6.348 26.422 -0.987 1 94.94 47 GLU B C 1
ATOM 1741 O O . GLU B 1 47 ? -6.992 27.469 -1.118 1 94.94 47 GLU B O 1
ATOM 1746 N N . SER B 1 48 ? -6.82 25.219 -0.884 1 94.94 48 SER B N 1
ATOM 1747 C CA . SER B 1 48 ? -8.273 25.109 -0.913 1 94.94 48 SER B CA 1
ATOM 1748 C C . SER B 1 48 ? -8.898 25.688 0.359 1 94.94 48 SER B C 1
ATOM 1750 O O . SER B 1 48 ? -10.094 25.984 0.393 1 94.94 48 SER B O 1
ATOM 1752 N N . ASP B 1 49 ? -8.172 25.703 1.435 1 94.62 49 ASP B N 1
ATOM 1753 C CA . ASP B 1 49 ? -8.625 26.312 2.68 1 94.62 49 ASP B CA 1
ATOM 1754 C C . ASP B 1 49 ? -8.297 27.812 2.705 1 94.62 49 ASP B C 1
ATOM 1756 O O . ASP B 1 49 ? -7.129 28.188 2.754 1 94.62 49 ASP B O 1
ATOM 1760 N N . PRO B 1 50 ? -9.227 28.75 2.77 1 93.94 50 PRO B N 1
ATOM 1761 C CA . PRO B 1 50 ? -8.969 30.188 2.682 1 93.94 50 PRO B CA 1
ATOM 1762 C C . PRO B 1 50 ? -8.141 30.719 3.852 1 93.94 50 PRO B C 1
ATOM 1764 O O . PRO B 1 50 ? -7.457 31.734 3.725 1 93.94 50 PRO B O 1
ATOM 1767 N N . ARG B 1 51 ? -8.172 30.062 4.938 1 94.44 51 ARG B N 1
ATOM 1768 C CA . ARG B 1 51 ? -7.387 30.484 6.09 1 94.44 51 ARG B CA 1
ATOM 1769 C C . ARG B 1 51 ? -5.891 30.391 5.801 1 94.44 51 ARG B C 1
ATOM 1771 O O . ARG B 1 51 ? -5.078 31.016 6.48 1 94.44 51 ARG B O 1
ATOM 1778 N N . SER B 1 52 ? -5.566 29.562 4.805 1 95.75 52 SER B N 1
ATOM 1779 C CA . SER B 1 52 ? -4.156 29.312 4.516 1 95.75 52 SER B CA 1
ATOM 1780 C C . SER B 1 52 ? -3.48 30.547 3.953 1 95.75 52 SER B C 1
ATOM 1782 O O . SER B 1 52 ? -2.262 30.703 4.059 1 95.75 52 SER B O 1
ATOM 1784 N N . ALA B 1 53 ? -4.195 31.469 3.348 1 91.81 53 ALA B N 1
ATOM 1785 C CA . ALA B 1 53 ? -3.658 32.656 2.66 1 91.81 53 ALA B CA 1
ATOM 1786 C C . ALA B 1 53 ? -2.877 33.531 3.623 1 91.81 53 ALA B C 1
ATOM 1788 O O . ALA B 1 53 ? -1.977 34.281 3.211 1 91.81 53 ALA B O 1
ATOM 1789 N N . THR B 1 54 ? -3.166 33.469 4.934 1 92.94 54 THR B N 1
ATOM 1790 C CA . THR B 1 54 ? -2.498 34.344 5.875 1 92.94 54 THR B CA 1
ATOM 1791 C C . THR B 1 54 ? -1.938 33.562 7.059 1 92.94 54 THR B C 1
ATOM 1793 O O . THR B 1 54 ? -1.546 34.156 8.07 1 92.94 54 THR B O 1
ATOM 1796 N N . ALA B 1 55 ? -1.975 32.25 6.973 1 95.88 55 ALA B N 1
ATOM 1797 C CA . ALA B 1 55 ? -1.54 31.422 8.094 1 95.88 55 ALA B CA 1
ATOM 1798 C C . ALA B 1 55 ? -0.018 31.344 8.156 1 95.88 55 ALA B C 1
ATOM 1800 O O . ALA B 1 55 ? 0.655 31.297 7.125 1 95.88 55 ALA B O 1
ATOM 1801 N N . ASP B 1 56 ? 0.504 31.391 9.406 1 95.81 56 ASP B N 1
ATOM 1802 C CA . ASP B 1 56 ? 1.912 31.062 9.594 1 95.81 56 ASP B CA 1
ATOM 1803 C C . ASP B 1 56 ? 2.119 29.547 9.617 1 95.81 56 ASP B C 1
ATOM 1805 O O . ASP B 1 56 ? 1.192 28.781 9.344 1 95.81 56 ASP B O 1
ATOM 1809 N N . LEU B 1 57 ? 3.326 29.078 9.891 1 97.31 57 LEU B N 1
ATOM 1810 C CA . LEU B 1 57 ? 3.676 27.672 9.836 1 97.31 57 LEU B CA 1
ATOM 1811 C C . LEU B 1 57 ? 2.812 26.859 10.797 1 97.31 57 LEU B C 1
ATOM 1813 O O . LEU B 1 57 ? 2.32 25.781 10.445 1 97.31 57 LEU B O 1
ATOM 1817 N N . HIS B 1 58 ? 2.617 27.328 12.039 1 97.88 58 HIS B N 1
ATOM 1818 C CA . HIS B 1 58 ? 1.765 26.672 13.031 1 97.88 58 HIS B CA 1
ATOM 1819 C C . HIS B 1 58 ? 0.32 26.594 12.547 1 97.88 58 HIS B C 1
ATOM 1821 O O . HIS B 1 58 ? -0.316 25.547 12.648 1 97.88 58 HIS B O 1
ATOM 1827 N N . GLY B 1 59 ? -0.16 27.688 12.016 1 97.94 59 GLY B N 1
ATOM 1828 C CA . GLY B 1 59 ? -1.504 27.703 11.461 1 97.94 59 GLY B CA 1
ATOM 1829 C C . GLY B 1 59 ? -1.685 26.734 10.297 1 97.94 59 GLY B C 1
ATOM 1830 O O . GLY B 1 59 ? -2.721 26.078 10.188 1 97.94 59 GLY B O 1
ATOM 1831 N N . LEU B 1 60 ? -0.707 26.594 9.453 1 98.44 60 LEU B N 1
ATOM 1832 C CA . LEU B 1 60 ? -0.764 25.688 8.32 1 98.44 60 LEU B CA 1
ATOM 1833 C C . LEU B 1 60 ? -0.787 24.234 8.797 1 98.44 60 LEU B C 1
ATOM 1835 O O . LEU B 1 60 ? -1.442 23.391 8.188 1 98.44 60 LEU B O 1
ATOM 1839 N N . ALA B 1 61 ? -0.046 23.922 9.891 1 98.56 61 ALA B N 1
ATOM 1840 C CA . ALA B 1 61 ? -0.113 22.594 10.469 1 98.56 61 ALA B CA 1
ATOM 1841 C C . ALA B 1 61 ? -1.539 22.25 10.891 1 98.56 61 ALA B C 1
ATOM 1843 O O . ALA B 1 61 ? -2.055 21.172 10.539 1 98.56 61 ALA B O 1
ATOM 1844 N N . LEU B 1 62 ? -2.133 23.188 11.586 1 98.81 62 LEU B N 1
ATOM 1845 C CA . LEU B 1 62 ? -3.486 22.969 12.078 1 98.81 62 LEU B CA 1
ATOM 1846 C C . LEU B 1 62 ? -4.469 22.828 10.922 1 98.81 62 LEU B C 1
ATOM 1848 O O . LEU B 1 62 ? -5.391 22 10.977 1 98.81 62 LEU B O 1
ATOM 1852 N N . ILE B 1 63 ? -4.285 23.562 9.891 1 98.56 63 ILE B N 1
ATOM 1853 C CA . ILE B 1 63 ? -5.141 23.484 8.711 1 98.56 63 ILE B CA 1
ATOM 1854 C C . ILE B 1 63 ? -4.973 22.125 8.047 1 98.56 63 ILE B C 1
ATOM 1856 O O . ILE B 1 63 ? -5.957 21.453 7.711 1 98.56 63 ILE B O 1
ATOM 1860 N N . ALA B 1 64 ? -3.752 21.688 7.828 1 98.75 64 ALA B N 1
ATOM 1861 C CA . ALA B 1 64 ? -3.492 20.391 7.215 1 98.75 64 ALA B CA 1
ATOM 1862 C C . ALA B 1 64 ? -4.105 19.266 8.039 1 98.75 64 ALA B C 1
ATOM 1864 O O . ALA B 1 64 ? -4.695 18.328 7.492 1 98.75 64 ALA B O 1
ATOM 1865 N N . ILE B 1 65 ? -3.984 19.312 9.375 1 98.94 65 ILE B N 1
ATOM 1866 C CA . ILE B 1 65 ? -4.551 18.297 10.258 1 98.94 65 ILE B CA 1
ATOM 1867 C C . ILE B 1 65 ? -6.074 18.312 10.148 1 98.94 65 ILE B C 1
ATOM 1869 O O . ILE B 1 65 ? -6.707 17.25 10.07 1 98.94 65 ILE B O 1
ATOM 1873 N N . SER B 1 66 ? -6.609 19.5 10.141 1 98.88 66 SER B N 1
ATOM 1874 C CA . SER B 1 66 ? -8.062 19.609 10.008 1 98.88 66 SER B CA 1
ATOM 1875 C C . SER B 1 66 ? -8.547 19 8.703 1 98.88 66 SER B C 1
ATOM 1877 O O . SER B 1 66 ? -9.562 18.297 8.68 1 98.88 66 SER B O 1
ATOM 1879 N N . ASN B 1 67 ? -7.871 19.297 7.613 1 98.69 67 ASN B N 1
ATOM 1880 C CA . ASN B 1 67 ? -8.219 18.672 6.336 1 98.69 67 ASN B CA 1
ATOM 1881 C C . ASN B 1 67 ? -8.148 17.156 6.414 1 98.69 67 ASN B C 1
ATOM 1883 O O . ASN B 1 67 ? -8.977 16.453 5.824 1 98.69 67 ASN B O 1
ATOM 1887 N N . THR B 1 68 ? -7.16 16.625 7.113 1 98.94 68 THR B N 1
ATOM 1888 C CA . THR B 1 68 ? -7.008 15.188 7.281 1 98.94 68 THR B CA 1
ATOM 1889 C C . THR B 1 68 ? -8.18 14.609 8.07 1 98.94 68 THR B C 1
ATOM 1891 O O . THR B 1 68 ? -8.742 13.586 7.695 1 98.94 68 THR B O 1
ATOM 1894 N N . ILE B 1 69 ? -8.539 15.266 9.188 1 98.94 69 ILE B N 1
ATOM 1895 C CA . ILE B 1 69 ? -9.664 14.836 10.008 1 98.94 69 ILE B CA 1
ATOM 1896 C C . ILE B 1 69 ? -10.938 14.805 9.156 1 98.94 69 ILE B C 1
ATOM 1898 O O . ILE B 1 69 ? -11.695 13.836 9.203 1 98.94 69 ILE B O 1
ATOM 1902 N N . MET B 1 70 ? -11.117 15.805 8.336 1 98.75 70 MET B N 1
ATOM 1903 C CA . MET B 1 70 ? -12.297 15.859 7.473 1 98.75 70 MET B CA 1
ATOM 1904 C C . MET B 1 70 ? -12.289 14.711 6.473 1 98.75 70 MET B C 1
ATOM 1906 O O . MET B 1 70 ? -13.32 14.07 6.246 1 98.75 70 MET B O 1
ATOM 1910 N N . GLN B 1 71 ? -11.148 14.469 5.82 1 98.81 71 GLN B N 1
ATOM 1911 C CA . GLN B 1 71 ? -11.016 13.352 4.887 1 98.81 71 GLN B CA 1
ATOM 1912 C C . GLN B 1 71 ? -11.375 12.031 5.559 1 98.81 71 GLN B C 1
ATOM 1914 O O . GLN B 1 71 ? -12.109 11.219 4.992 1 98.81 71 GLN B O 1
ATOM 1919 N N . ILE B 1 72 ? -10.852 11.812 6.773 1 98.94 72 ILE B N 1
ATOM 1920 C CA . ILE B 1 72 ? -11.078 10.562 7.496 1 98.94 72 ILE B CA 1
ATOM 1921 C C . ILE B 1 72 ? -12.555 10.461 7.887 1 98.94 72 ILE B C 1
ATOM 1923 O O . ILE B 1 72 ? -13.164 9.398 7.73 1 98.94 72 ILE B O 1
ATOM 1927 N N . GLN B 1 73 ? -13.141 11.523 8.367 1 98.94 73 GLN B N 1
ATOM 1928 C CA . GLN B 1 73 ? -14.555 11.539 8.734 1 98.94 73 GLN B CA 1
ATOM 1929 C C . GLN B 1 73 ? -15.438 11.211 7.535 1 98.94 73 GLN B C 1
ATOM 1931 O O . GLN B 1 73 ? -16.406 10.461 7.66 1 98.94 73 GLN B O 1
ATOM 1936 N N . ASP B 1 74 ? -15.133 11.844 6.434 1 98.81 74 ASP B N 1
ATOM 1937 C CA . ASP B 1 74 ? -15.875 11.555 5.211 1 98.81 74 ASP B CA 1
ATOM 1938 C C . ASP B 1 74 ? -15.82 10.07 4.867 1 98.81 74 ASP B C 1
ATOM 1940 O O . ASP B 1 74 ? -16.844 9.461 4.539 1 98.81 74 ASP B O 1
ATOM 1944 N N . THR B 1 75 ? -14.641 9.492 4.941 1 98.94 75 THR B N 1
ATOM 1945 C CA . THR B 1 75 ? -14.469 8.078 4.645 1 98.94 75 THR B CA 1
ATOM 1946 C C . THR B 1 75 ? -15.266 7.219 5.621 1 98.94 75 THR B C 1
ATOM 1948 O O . THR B 1 75 ? -15.992 6.309 5.211 1 98.94 75 THR B O 1
ATOM 1951 N N . VAL B 1 76 ? -15.125 7.52 6.949 1 98.88 76 VAL B N 1
ATOM 1952 C CA . VAL B 1 76 ? -15.859 6.789 7.98 1 98.88 76 VAL B CA 1
ATOM 1953 C C . VAL B 1 76 ? -17.344 6.809 7.668 1 98.88 76 VAL B C 1
ATOM 1955 O O . VAL B 1 76 ? -18.031 5.785 7.781 1 98.88 76 VAL B O 1
ATOM 1958 N N . SER B 1 77 ? -17.859 7.871 7.215 1 98.75 77 SER B N 1
ATOM 1959 C CA . SER B 1 77 ? -19.281 8.031 6.973 1 98.75 77 SER B CA 1
ATOM 1960 C C . SER B 1 77 ? -19.719 7.254 5.742 1 98.75 77 SER B C 1
ATOM 1962 O O . SER B 1 77 ? -20.875 6.812 5.66 1 98.75 77 SER B O 1
ATOM 1964 N N . ARG B 1 78 ? -18.891 7.043 4.816 1 98.75 78 ARG B N 1
ATOM 1965 C CA . ARG B 1 78 ? -19.25 6.398 3.559 1 98.75 78 ARG B CA 1
ATOM 1966 C C . ARG B 1 78 ? -19.109 4.883 3.658 1 98.75 78 ARG B C 1
ATOM 1968 O O . ARG B 1 78 ? -19.766 4.141 2.924 1 98.75 78 ARG B O 1
ATOM 1975 N N . ILE B 1 79 ? -18.25 4.32 4.582 1 98.81 79 ILE B N 1
ATOM 1976 C CA . ILE B 1 79 ? -17.875 2.91 4.641 1 98.81 79 ILE B CA 1
ATOM 1977 C C . ILE B 1 79 ? -19.141 2.053 4.801 1 98.81 79 ILE B C 1
ATOM 1979 O O . ILE B 1 79 ? -19.312 1.062 4.086 1 98.81 79 ILE B O 1
ATOM 1983 N N . PRO B 1 80 ? -20.125 2.373 5.738 1 98.44 80 PRO B N 1
ATOM 1984 C CA . PRO B 1 80 ? -21.312 1.522 5.852 1 98.44 80 PRO B CA 1
ATOM 1985 C C . PRO B 1 80 ? -22.078 1.408 4.539 1 98.44 80 PRO B C 1
ATOM 1987 O O . PRO B 1 80 ? -22.547 0.323 4.188 1 98.44 80 PRO B O 1
ATOM 1990 N N . GLY B 1 81 ? -22.234 2.486 3.801 1 98.62 81 GLY B N 1
ATOM 1991 C CA . GLY B 1 81 ? -22.922 2.457 2.52 1 98.62 81 GLY B CA 1
ATOM 1992 C C . GLY B 1 81 ? -22.219 1.6 1.485 1 98.62 81 GLY B C 1
ATOM 1993 O O . GLY B 1 81 ? -22.859 0.819 0.779 1 98.62 81 GLY B O 1
ATOM 1994 N N . ILE B 1 82 ? -20.922 1.708 1.376 1 98.75 82 ILE B N 1
ATOM 1995 C CA . ILE B 1 82 ? -20.125 0.913 0.445 1 98.75 82 ILE B CA 1
ATOM 1996 C C . ILE B 1 82 ? -20.25 -0.567 0.804 1 98.75 82 ILE B C 1
ATOM 1998 O O . ILE B 1 82 ? -20.438 -1.413 -0.075 1 98.75 82 ILE B O 1
ATOM 2002 N N . ARG B 1 83 ? -20.078 -0.864 2.092 1 98.31 83 ARG B N 1
ATOM 2003 C CA . ARG B 1 83 ? -20.125 -2.23 2.598 1 98.31 83 ARG B CA 1
ATOM 2004 C C . ARG B 1 83 ? -21.453 -2.9 2.225 1 98.31 83 ARG B C 1
ATOM 2006 O O . ARG B 1 83 ? -21.469 -4.07 1.842 1 98.31 83 ARG B O 1
ATOM 2013 N N . SER B 1 84 ? -22.547 -2.148 2.336 1 97.69 84 SER B N 1
ATOM 2014 C CA . SER B 1 84 ? -23.859 -2.691 2.061 1 97.69 84 SER B CA 1
ATOM 2015 C C . SER B 1 84 ? -24.016 -3.064 0.589 1 97.69 84 SER B C 1
ATOM 2017 O O . SER B 1 84 ? -24.828 -3.93 0.241 1 97.69 84 SER B O 1
ATOM 2019 N N . GLN B 1 85 ? -23.281 -2.5 -0.325 1 97.75 85 GLN B N 1
ATOM 2020 C CA . GLN B 1 85 ? -23.375 -2.723 -1.764 1 97.75 85 GLN B CA 1
ATOM 2021 C C . GLN B 1 85 ? -22.5 -3.893 -2.201 1 97.75 85 GLN B C 1
ATOM 2023 O O . GLN B 1 85 ? -22.641 -4.387 -3.324 1 97.75 85 GLN B O 1
ATOM 2028 N N . LEU B 1 86 ? -21.609 -4.328 -1.311 1 96.38 86 LEU B N 1
ATOM 2029 C CA . LEU B 1 86 ? -20.734 -5.438 -1.663 1 96.38 86 LEU B CA 1
ATOM 2030 C C . LEU B 1 86 ? -21.5 -6.762 -1.645 1 96.38 86 LEU B C 1
ATOM 2032 O O . LEU B 1 86 ? -22.375 -6.969 -0.797 1 96.38 86 LEU B O 1
ATOM 2036 N N . ARG B 1 87 ? -21.109 -7.668 -2.592 1 93.69 87 ARG B N 1
ATOM 2037 C CA . ARG B 1 87 ? -21.75 -8.977 -2.686 1 93.69 87 ARG B CA 1
ATOM 2038 C C . ARG B 1 87 ? -20.906 -10.047 -2.004 1 93.69 87 ARG B C 1
ATOM 2040 O O . ARG B 1 87 ? -21.453 -11.016 -1.463 1 93.69 87 ARG B O 1
ATOM 2047 N N . ASN B 1 88 ? -19.656 -9.898 -1.975 1 91.44 88 ASN B N 1
ATOM 2048 C CA . ASN B 1 88 ? -18.75 -10.914 -1.446 1 91.44 88 ASN B CA 1
ATOM 2049 C C . ASN B 1 88 ? -18.562 -10.766 0.059 1 91.44 88 ASN B C 1
ATOM 2051 O O . ASN B 1 88 ? -18.141 -9.711 0.533 1 91.44 88 ASN B O 1
ATOM 2055 N N . PRO B 1 89 ? -18.719 -11.766 0.888 1 94.88 89 PRO B N 1
ATOM 2056 C CA . PRO B 1 89 ? -18.641 -11.695 2.35 1 94.88 89 PRO B CA 1
ATOM 2057 C C . PRO B 1 89 ? -17.25 -11.297 2.836 1 94.88 89 PRO B C 1
ATOM 2059 O O . PRO B 1 89 ? -17.109 -10.625 3.859 1 94.88 89 PRO B O 1
ATOM 2062 N N . LEU B 1 90 ? -16.219 -11.656 2.146 1 94.5 90 LEU B N 1
ATOM 2063 C CA . LEU B 1 90 ? -14.875 -11.289 2.553 1 94.5 90 LEU B CA 1
ATOM 2064 C C . LEU B 1 90 ? -14.664 -9.781 2.443 1 94.5 90 LEU B C 1
ATOM 2066 O O . LEU B 1 90 ? -14.062 -9.172 3.332 1 94.5 90 LEU B O 1
ATOM 2070 N N . GLY B 1 91 ? -15.133 -9.258 1.313 1 95.62 91 GLY B N 1
ATOM 2071 C CA . GLY B 1 91 ? -15.07 -7.812 1.163 1 95.62 91 GLY B CA 1
ATOM 2072 C C . GLY B 1 91 ? -15.797 -7.062 2.266 1 95.62 91 GLY B C 1
ATOM 2073 O O . GLY B 1 91 ? -15.297 -6.055 2.77 1 95.62 91 GLY B O 1
ATOM 2074 N N . LYS B 1 92 ? -16.953 -7.539 2.668 1 97.44 92 LYS B N 1
ATOM 2075 C CA . LYS B 1 92 ? -17.719 -6.922 3.746 1 97.44 92 LYS B CA 1
ATOM 2076 C C . LYS B 1 92 ? -16.969 -6.992 5.07 1 97.44 92 LYS B C 1
ATOM 2078 O O . LYS B 1 92 ? -16.922 -6.012 5.816 1 97.44 92 LYS B O 1
ATOM 2083 N N . LYS B 1 93 ? -16.422 -8.156 5.324 1 97.19 93 LYS B N 1
ATOM 2084 C CA . LYS B 1 93 ? -15.641 -8.336 6.543 1 97.19 93 LYS B CA 1
ATOM 2085 C C . LYS B 1 93 ? -14.445 -7.383 6.566 1 97.19 93 LYS B C 1
ATOM 2087 O O . LYS B 1 93 ? -14.164 -6.758 7.594 1 97.19 93 LYS B O 1
ATOM 2092 N N . ARG B 1 94 ? -13.727 -7.277 5.434 1 97.56 94 ARG B N 1
ATOM 2093 C CA . ARG B 1 94 ? -12.562 -6.398 5.344 1 97.56 94 ARG B CA 1
ATOM 2094 C C . ARG B 1 94 ? -12.953 -4.945 5.566 1 97.56 94 ARG B C 1
ATOM 2096 O O . ARG B 1 94 ? -12.258 -4.207 6.262 1 97.56 94 ARG B O 1
ATOM 2103 N N . LEU B 1 95 ? -14.117 -4.512 5.07 1 98.31 95 LEU B N 1
ATOM 2104 C CA . LEU B 1 95 ? -14.562 -3.139 5.273 1 98.31 95 LEU B CA 1
ATOM 2105 C C . LEU B 1 95 ? -14.969 -2.906 6.727 1 98.31 95 LEU B C 1
ATOM 2107 O O . LEU B 1 95 ? -14.797 -1.803 7.25 1 98.31 95 LEU B O 1
ATOM 2111 N N . THR B 1 96 ? -15.453 -3.928 7.344 1 98.31 96 THR B N 1
ATOM 2112 C CA . THR B 1 96 ? -15.758 -3.812 8.766 1 98.31 96 THR B CA 1
ATOM 2113 C C . THR B 1 96 ? -14.492 -3.561 9.57 1 98.31 96 THR B C 1
ATOM 2115 O O . THR B 1 96 ? -14.469 -2.705 10.461 1 98.31 96 THR B O 1
ATOM 2118 N N . ILE B 1 97 ? -13.461 -4.27 9.273 1 98.12 97 ILE B N 1
ATOM 2119 C CA . ILE B 1 97 ? -12.172 -4.062 9.922 1 98.12 97 ILE B CA 1
ATOM 2120 C C . ILE B 1 97 ? -11.656 -2.656 9.617 1 98.12 97 ILE B C 1
ATOM 2122 O O . ILE B 1 97 ? -11.188 -1.949 10.508 1 98.12 97 ILE B O 1
ATOM 2126 N N . CYS B 1 98 ? -11.875 -2.223 8.391 1 98.62 98 CYS B N 1
ATOM 2127 C CA . CYS B 1 98 ? -11.43 -0.892 7.984 1 98.62 98 CYS B CA 1
ATOM 2128 C C . CYS B 1 98 ? -12.211 0.188 8.727 1 98.62 98 CYS B C 1
ATOM 2130 O O . CYS B 1 98 ? -11.664 1.241 9.055 1 98.62 98 CYS B O 1
ATOM 2132 N N . GLN B 1 99 ? -13.469 -0.023 8.953 1 98.75 99 GLN B N 1
ATOM 2133 C CA . GLN B 1 99 ? -14.242 0.936 9.727 1 98.75 99 GLN B CA 1
ATOM 2134 C C . GLN B 1 99 ? -13.617 1.171 11.102 1 98.75 99 GLN B C 1
ATOM 2136 O O . GLN B 1 99 ? -13.516 2.312 11.555 1 98.75 99 GLN B O 1
ATOM 2141 N N . SER B 1 100 ? -13.203 0.109 11.68 1 98.81 100 SER B N 1
ATOM 2142 C CA . SER B 1 100 ? -12.555 0.21 12.984 1 98.81 100 SER B CA 1
ATOM 2143 C C . SER B 1 100 ? -11.219 0.933 12.883 1 98.81 100 SER B C 1
ATOM 2145 O O . SER B 1 100 ? -10.906 1.788 13.719 1 98.81 100 SER B O 1
ATOM 2147 N N . ASP B 1 101 ? -10.406 0.595 11.898 1 98.88 101 ASP B N 1
ATOM 2148 C CA . ASP B 1 101 ? -9.117 1.239 11.68 1 98.88 101 ASP B CA 1
ATOM 2149 C C . ASP B 1 101 ? -9.281 2.74 11.453 1 98.88 101 ASP B C 1
ATOM 2151 O O . ASP B 1 101 ? -8.555 3.547 12.039 1 98.88 101 ASP B O 1
ATOM 2155 N N . TYR B 1 102 ? -10.297 3.104 10.695 1 98.88 102 TYR B N 1
ATOM 2156 C CA . TYR B 1 102 ? -10.531 4.508 10.391 1 98.88 102 TYR B CA 1
ATOM 2157 C C . TYR B 1 102 ? -11.062 5.254 11.609 1 98.88 102 TYR B C 1
ATOM 2159 O O . TYR B 1 102 ? -10.742 6.426 11.82 1 98.88 102 TYR B O 1
ATOM 2167 N N . ASN B 1 103 ? -11.867 4.613 12.383 1 98.94 103 ASN B N 1
ATOM 2168 C CA . ASN B 1 103 ? -12.289 5.238 13.633 1 98.94 103 ASN B CA 1
ATOM 2169 C C . ASN B 1 103 ? -11.102 5.492 14.562 1 98.94 103 ASN B C 1
ATOM 2171 O O . ASN B 1 103 ? -11.023 6.543 15.195 1 98.94 103 ASN B O 1
ATOM 2175 N N . ASN B 1 104 ? -10.258 4.539 14.641 1 98.94 104 ASN B N 1
ATOM 2176 C CA . ASN B 1 104 ? -9.039 4.734 15.414 1 98.94 104 ASN B CA 1
ATOM 2177 C C . ASN B 1 104 ? -8.195 5.871 14.852 1 98.94 104 ASN B C 1
ATOM 2179 O O . ASN B 1 104 ? -7.684 6.703 15.609 1 98.94 104 ASN B O 1
ATOM 2183 N N . SER B 1 105 ? -8.055 5.883 13.539 1 98.88 105 SER B N 1
ATOM 2184 C CA . SER B 1 105 ? -7.312 6.953 12.883 1 98.88 105 SER B CA 1
ATOM 2185 C C . SER B 1 105 ? -7.918 8.32 13.195 1 98.88 105 SER B C 1
ATOM 2187 O O . SER B 1 105 ? -7.191 9.273 13.484 1 98.88 105 SER B O 1
ATOM 2189 N N . LEU B 1 106 ? -9.234 8.414 13.125 1 98.94 106 LEU B N 1
ATOM 2190 C CA . LEU B 1 106 ? -9.938 9.656 13.43 1 98.94 106 LEU B CA 1
ATOM 2191 C C . LEU B 1 106 ? -9.578 10.164 14.82 1 98.94 106 LEU B C 1
ATOM 2193 O O . LEU B 1 106 ? -9.219 11.336 14.992 1 98.94 106 LEU B O 1
ATOM 2197 N N . ARG B 1 107 ? -9.602 9.297 15.773 1 98.94 107 ARG B N 1
ATOM 2198 C CA . ARG B 1 107 ? -9.266 9.672 17.141 1 98.94 107 ARG B CA 1
ATOM 2199 C C . ARG B 1 107 ? -7.824 10.156 17.25 1 98.94 107 ARG B C 1
ATOM 2201 O O . ARG B 1 107 ? -7.543 11.148 17.922 1 98.94 107 ARG B O 1
ATOM 2208 N N . LYS B 1 108 ? -6.926 9.469 16.594 1 98.94 108 LYS B N 1
ATOM 2209 C CA . LYS B 1 108 ? -5.516 9.836 16.656 1 98.94 108 LYS B CA 1
ATOM 2210 C C . LYS B 1 108 ? -5.273 11.203 16 1 98.94 108 LYS B C 1
ATOM 2212 O O . LYS B 1 108 ? -4.512 12.016 16.531 1 98.94 108 LYS B O 1
ATOM 2217 N N . PHE B 1 109 ? -5.984 11.516 14.938 1 98.94 109 PHE B N 1
ATOM 2218 C CA . PHE B 1 109 ? -5.762 12.797 14.273 1 98.94 109 PHE B CA 1
ATOM 2219 C C . PHE B 1 109 ? -6.441 13.93 15.039 1 98.94 109 PHE B C 1
ATOM 2221 O O . PHE B 1 109 ? -5.957 15.062 15.039 1 98.94 109 PHE B O 1
ATOM 2228 N N . GLN B 1 110 ? -7.508 13.617 15.703 1 98.94 110 GLN B N 1
ATOM 2229 C CA . GLN B 1 110 ? -8.062 14.594 16.625 1 98.94 110 GLN B CA 1
ATOM 2230 C C . GLN B 1 110 ? -7.074 14.906 17.75 1 98.94 110 GLN B C 1
ATOM 2232 O O . GLN B 1 110 ? -6.891 16.078 18.125 1 98.94 110 GLN B O 1
ATOM 2237 N N . SER B 1 111 ? -6.441 13.867 18.25 1 98.94 111 SER B N 1
ATOM 2238 C CA . SER B 1 111 ? -5.391 14.07 19.25 1 98.94 111 SER B CA 1
ATOM 2239 C C . SER B 1 111 ? -4.219 14.852 18.656 1 98.94 111 SER B C 1
ATOM 2241 O O . SER B 1 111 ? -3.59 15.656 19.344 1 98.94 111 SER B O 1
ATOM 2243 N N . THR B 1 112 ? -3.895 14.594 17.422 1 98.88 112 THR B N 1
ATOM 2244 C CA . THR B 1 112 ? -2.859 15.352 16.719 1 98.88 112 THR B CA 1
ATOM 2245 C C . THR B 1 112 ? -3.184 16.844 16.719 1 98.88 112 THR B C 1
ATOM 2247 O O . THR B 1 112 ? -2.316 17.672 17 1 98.88 112 THR B O 1
ATOM 2250 N N . PHE B 1 113 ? -4.434 17.125 16.391 1 98.94 113 PHE B N 1
ATOM 2251 C CA . PHE B 1 113 ? -4.871 18.516 16.375 1 98.94 113 PHE B CA 1
ATOM 2252 C C . PHE B 1 113 ? -4.691 19.156 17.75 1 98.94 113 PHE B C 1
ATOM 2254 O O . PHE B 1 113 ? -4.121 20.234 17.875 1 98.94 113 PHE B O 1
ATOM 2261 N N . SER B 1 114 ? -5.152 18.438 18.734 1 98.94 114 SER B N 1
ATOM 2262 C CA . SER B 1 114 ? -5.082 18.938 20.109 1 98.94 114 SER B CA 1
ATOM 2263 C C . SER B 1 114 ? -3.641 19.188 20.531 1 98.94 114 SER B C 1
ATOM 2265 O O . SER B 1 114 ? -3.322 20.25 21.078 1 98.94 114 SER B O 1
ATOM 2267 N N . SER B 1 115 ? -2.771 18.234 20.281 1 98.81 115 SER B N 1
ATOM 2268 C CA . SER B 1 115 ? -1.368 18.375 20.656 1 98.81 115 SER B CA 1
ATOM 2269 C C . SER B 1 115 ? -0.694 19.5 19.906 1 98.81 115 SER B C 1
ATOM 2271 O O . SER B 1 115 ? 0.078 20.266 20.484 1 98.81 115 SER B O 1
ATOM 2273 N N . THR B 1 116 ? -0.994 19.625 18.641 1 98.81 116 THR B N 1
ATOM 2274 C CA . THR B 1 116 ? -0.402 20.688 17.844 1 98.81 116 THR B CA 1
ATOM 2275 C C . THR B 1 116 ? -0.866 22.062 18.328 1 98.81 116 THR B C 1
ATOM 2277 O O . THR B 1 116 ? -0.071 23 18.406 1 98.81 116 THR B O 1
ATOM 2280 N N . SER B 1 117 ? -2.15 22.156 18.594 1 98.81 117 SER B N 1
ATOM 2281 C CA . SER B 1 117 ? -2.699 23.422 19.094 1 98.81 117 SER B CA 1
ATOM 2282 C C . SER B 1 117 ? -1.991 23.891 20.359 1 98.81 117 SER B C 1
ATOM 2284 O O . SER B 1 117 ? -1.896 25.078 20.625 1 98.81 117 SER B O 1
ATOM 2286 N N . LYS B 1 118 ? -1.427 22.984 21.078 1 98.5 118 LYS B N 1
ATOM 2287 C CA . LYS B 1 118 ? -0.743 23.266 22.344 1 98.5 118 LYS B CA 1
ATOM 2288 C C . LYS B 1 118 ? 0.771 23.281 22.156 1 98.5 118 LYS B C 1
ATOM 2290 O O . LYS B 1 118 ? 1.524 23.25 23.125 1 98.5 118 LYS B O 1
ATOM 2295 N N . ASN B 1 119 ? 1.239 23.203 21 1 98 119 ASN B N 1
ATOM 2296 C CA . ASN B 1 119 ? 2.65 23.219 20.625 1 98 119 ASN B CA 1
ATOM 2297 C C . ASN B 1 119 ? 3.377 21.969 21.109 1 98 119 ASN B C 1
ATOM 2299 O O . ASN B 1 119 ? 4.602 21.969 21.266 1 98 119 ASN B O 1
ATOM 2303 N N . ALA B 1 120 ? 2.635 20.938 21.438 1 98.31 120 ALA B N 1
ATOM 2304 C CA . ALA B 1 120 ? 3.23 19.656 21.797 1 98.31 120 ALA B CA 1
ATOM 2305 C C . ALA B 1 120 ? 3.545 18.828 20.562 1 98.31 120 ALA B C 1
ATOM 2307 O O . ALA B 1 120 ? 2.979 17.75 20.359 1 98.31 120 ALA B O 1
ATOM 2308 N N . TYR B 1 121 ? 4.559 19.188 19.812 1 97.62 121 TYR B N 1
ATOM 2309 C CA . TYR B 1 121 ? 4.82 18.672 18.469 1 97.62 121 TYR B CA 1
ATOM 2310 C C . TYR B 1 121 ? 5.312 17.234 18.516 1 97.62 121 TYR B C 1
ATOM 2312 O O . TYR B 1 121 ? 5.008 16.438 17.609 1 97.62 121 TYR B O 1
ATOM 2320 N N . TRP B 1 122 ? 6.059 16.844 19.531 1 96 122 TRP B N 1
ATOM 2321 C CA . TRP B 1 122 ? 6.523 15.461 19.625 1 96 122 TRP B CA 1
ATOM 2322 C C . TRP B 1 122 ? 5.352 14.508 19.828 1 96 122 TRP B C 1
ATOM 2324 O O . TRP B 1 122 ? 5.289 13.453 19.188 1 96 122 TRP B O 1
ATOM 2334 N N . ASP B 1 123 ? 4.414 14.945 20.672 1 97.12 123 ASP B N 1
ATOM 2335 C CA . ASP B 1 123 ? 3.199 14.148 20.844 1 97.12 123 ASP B CA 1
ATOM 2336 C C . ASP B 1 123 ? 2.404 14.086 19.531 1 97.12 123 ASP B C 1
ATOM 2338 O O . ASP B 1 123 ? 1.888 13.023 19.172 1 97.12 123 ASP B O 1
ATOM 2342 N N . ALA B 1 124 ? 2.367 15.203 18.859 1 98.06 124 ALA B N 1
ATOM 2343 C CA . ALA B 1 124 ? 1.644 15.266 17.594 1 98.06 124 ALA B CA 1
ATOM 2344 C C . ALA B 1 124 ? 2.221 14.273 16.578 1 98.06 124 ALA B C 1
ATOM 2346 O O . ALA B 1 124 ? 1.475 13.555 15.914 1 98.06 124 ALA B O 1
ATOM 2347 N N . ILE B 1 125 ? 3.539 14.211 16.5 1 97.38 125 ILE B N 1
ATOM 2348 C CA . ILE B 1 125 ? 4.203 13.305 15.578 1 97.38 125 ILE B CA 1
ATOM 2349 C C . ILE B 1 125 ? 3.809 11.859 15.891 1 97.38 125 ILE B C 1
ATOM 2351 O O . ILE B 1 125 ? 3.512 11.078 14.984 1 97.38 125 ILE B O 1
ATOM 2355 N N . ASN B 1 126 ? 3.762 11.523 17.172 1 96.62 126 ASN B N 1
ATOM 2356 C CA . ASN B 1 126 ? 3.383 10.172 17.562 1 96.62 126 ASN B CA 1
ATOM 2357 C C . ASN B 1 126 ? 1.936 9.867 17.188 1 96.62 126 ASN B C 1
ATOM 2359 O O . ASN B 1 126 ? 1.635 8.781 16.688 1 96.62 126 ASN B O 1
ATOM 2363 N N . TYR B 1 127 ? 1.093 10.789 17.344 1 98.44 127 TYR B N 1
ATOM 2364 C CA . TYR B 1 127 ? -0.311 10.578 17.016 1 98.44 127 TYR B CA 1
ATOM 2365 C C . TYR B 1 127 ? -0.509 10.5 15.508 1 98.44 127 TYR B C 1
ATOM 2367 O O . TYR B 1 127 ? -1.34 9.727 15.023 1 98.44 127 TYR B O 1
ATOM 2375 N N . ILE B 1 128 ? 0.226 11.328 14.672 1 98.56 128 ILE B N 1
ATOM 2376 C CA . ILE B 1 128 ? 0.161 11.227 13.219 1 98.56 128 ILE B CA 1
ATOM 2377 C C . ILE B 1 128 ? 0.58 9.82 12.773 1 98.56 128 ILE B C 1
ATOM 2379 O O . ILE B 1 128 ? -0.096 9.195 11.953 1 98.56 128 ILE B O 1
ATOM 2383 N N . ARG B 1 129 ? 1.634 9.336 13.383 1 97.62 129 ARG B N 1
ATOM 2384 C CA . ARG B 1 129 ? 2.139 8.016 13.031 1 97.62 129 ARG B CA 1
ATOM 2385 C C . ARG B 1 129 ? 1.117 6.934 13.367 1 97.62 129 ARG B C 1
ATOM 2387 O O . ARG B 1 129 ? 0.814 6.078 12.523 1 97.62 129 ARG B O 1
ATOM 2394 N N . ASP B 1 130 ? 0.549 7.016 14.586 1 98.06 130 ASP B N 1
ATOM 2395 C CA . ASP B 1 130 ? -0.443 6.027 15 1 98.06 130 ASP B CA 1
ATOM 2396 C C . ASP B 1 130 ? -1.668 6.062 14.094 1 98.06 130 ASP B C 1
ATOM 2398 O O . ASP B 1 130 ? -2.176 5.016 13.688 1 98.06 130 ASP B O 1
ATOM 2402 N N . GLY B 1 131 ? -2.123 7.266 13.812 1 98.69 131 GLY B N 1
ATOM 2403 C CA . GLY B 1 131 ? -3.277 7.406 12.938 1 98.69 131 GLY B CA 1
ATOM 2404 C C . GLY B 1 131 ? -3.023 6.91 11.531 1 98.69 131 GLY B C 1
ATOM 2405 O O . GLY B 1 131 ? -3.885 6.262 10.93 1 98.69 131 GLY B O 1
ATOM 2406 N N . THR B 1 132 ? -1.845 7.227 10.969 1 98.56 132 THR B N 1
ATOM 2407 C CA . THR B 1 132 ? -1.464 6.758 9.641 1 98.56 132 THR B CA 1
ATOM 2408 C C . THR B 1 132 ? -1.328 5.238 9.617 1 98.56 132 THR B C 1
ATOM 2410 O O . THR B 1 132 ? -1.763 4.586 8.672 1 98.56 132 THR B O 1
ATOM 2413 N N . ASN B 1 133 ? -0.725 4.68 10.711 1 98.06 133 ASN B N 1
ATOM 2414 C CA . ASN B 1 133 ? -0.57 3.232 10.82 1 98.06 133 ASN B CA 1
ATOM 2415 C C . ASN B 1 133 ? -1.919 2.521 10.781 1 98.06 133 ASN B C 1
ATOM 2417 O O . ASN B 1 133 ? -2.039 1.444 10.188 1 98.06 133 ASN B O 1
ATOM 2421 N N . ALA B 1 134 ? -2.891 3.113 11.398 1 98.5 134 ALA B N 1
ATOM 2422 C CA . ALA B 1 134 ? -4.223 2.518 11.367 1 98.5 134 ALA B CA 1
ATOM 2423 C C . ALA B 1 134 ? -4.746 2.426 9.938 1 98.5 134 ALA B C 1
ATOM 2425 O O . ALA B 1 134 ? -5.359 1.425 9.555 1 98.5 134 ALA B O 1
ATOM 2426 N N . VAL B 1 135 ? -4.516 3.391 9.078 1 98.56 135 VAL B N 1
ATOM 2427 C CA . VAL B 1 135 ? -4.945 3.389 7.688 1 98.56 135 VAL B CA 1
ATOM 2428 C C . VAL B 1 135 ? -4.109 2.395 6.891 1 98.56 135 VAL B C 1
ATOM 2430 O O . VAL B 1 135 ? -4.621 1.719 5.992 1 98.56 135 VAL B O 1
ATOM 2433 N N . ILE B 1 136 ? -2.795 2.314 7.188 1 98.12 136 ILE B N 1
ATOM 2434 C CA . ILE B 1 136 ? -1.936 1.319 6.559 1 98.12 136 ILE B CA 1
ATOM 2435 C C . ILE B 1 136 ? -2.467 -0.082 6.855 1 98.12 136 ILE B C 1
ATOM 2437 O O . ILE B 1 136 ? -2.479 -0.946 5.977 1 98.12 136 ILE B O 1
ATOM 2441 N N . ASP B 1 137 ? -2.891 -0.305 8.086 1 97.62 137 ASP B N 1
ATOM 2442 C CA . ASP B 1 137 ? -3.445 -1.603 8.453 1 97.62 137 ASP B CA 1
ATOM 2443 C C . ASP B 1 137 ? -4.711 -1.905 7.652 1 97.62 137 ASP B C 1
ATOM 2445 O O . ASP B 1 137 ? -4.883 -3.02 7.152 1 97.62 137 ASP B O 1
ATOM 2449 N N . CYS B 1 138 ? -5.582 -0.94 7.543 1 98.38 138 CYS B N 1
ATOM 2450 C CA . CYS B 1 138 ? -6.754 -1.097 6.688 1 98.38 138 CYS B CA 1
ATOM 2451 C C . CYS B 1 138 ? -6.348 -1.473 5.27 1 98.38 138 CYS B C 1
ATOM 2453 O O . CYS B 1 138 ? -6.871 -2.436 4.703 1 98.38 138 CYS B O 1
ATOM 2455 N N . HIS B 1 139 ? -5.434 -0.727 4.719 1 96.81 139 HIS B N 1
ATOM 2456 C CA . HIS B 1 139 ? -4.949 -0.951 3.361 1 96.81 139 HIS B CA 1
ATOM 2457 C C . HIS B 1 139 ? -4.422 -2.371 3.193 1 96.81 139 HIS B C 1
ATOM 2459 O O . HIS B 1 139 ? -4.742 -3.045 2.209 1 96.81 139 HIS B O 1
ATOM 2465 N N . ASN B 1 140 ? -3.689 -2.836 4.145 1 96.19 140 ASN B N 1
ATOM 2466 C CA . ASN B 1 140 ? -3.02 -4.129 4.055 1 96.19 140 ASN B CA 1
ATOM 2467 C C . ASN B 1 140 ? -3.996 -5.281 4.27 1 96.19 140 ASN B C 1
ATOM 2469 O O . ASN B 1 140 ? -3.725 -6.414 3.867 1 96.19 140 ASN B O 1
ATOM 2473 N N . ASN B 1 141 ? -5.074 -4.996 4.91 1 95.94 141 ASN B N 1
ATOM 2474 C CA . ASN B 1 141 ? -6.055 -6.051 5.156 1 95.94 141 ASN B CA 1
ATOM 2475 C C . ASN B 1 141 ? -6.621 -6.602 3.85 1 95.94 141 ASN B C 1
ATOM 2477 O O . ASN B 1 141 ? -7.195 -7.691 3.83 1 95.94 141 ASN B O 1
ATOM 2481 N N . TYR B 1 142 ? -6.469 -5.926 2.781 1 96.12 142 TYR B N 1
ATOM 2482 C CA . TYR B 1 142 ? -6.93 -6.379 1.473 1 96.12 142 TYR B CA 1
ATOM 2483 C C . TYR B 1 142 ? -5.844 -7.176 0.758 1 96.12 142 TYR B C 1
ATOM 2485 O O . TYR B 1 142 ? -6.078 -7.727 -0.32 1 96.12 142 TYR B O 1
ATOM 2493 N N . ARG B 1 143 ? -4.703 -7.277 1.344 1 94 143 ARG B N 1
ATOM 2494 C CA . ARG B 1 143 ? -3.605 -7.984 0.695 1 94 143 ARG B CA 1
ATOM 2495 C C . ARG B 1 143 ? -3.129 -9.156 1.546 1 94 143 ARG B C 1
ATOM 2497 O O . ARG B 1 143 ? -2.395 -10.023 1.064 1 94 143 ARG B O 1
ATOM 2504 N N . ARG B 1 144 ? -3.596 -9.109 2.77 1 90.75 144 ARG B N 1
ATOM 2505 C CA . ARG B 1 144 ? -3.164 -10.148 3.703 1 90.75 144 ARG B CA 1
ATOM 2506 C C . ARG B 1 144 ? -4.305 -11.109 4.016 1 90.75 144 ARG B C 1
ATOM 2508 O O . ARG B 1 144 ? -5.477 -10.75 3.902 1 90.75 144 ARG B O 1
ATOM 2515 N N . GLY B 1 145 ? -3.98 -12.359 4.367 1 76.81 145 GLY B N 1
ATOM 2516 C CA . GLY B 1 145 ? -4.902 -13.328 4.93 1 76.81 145 GLY B CA 1
ATOM 2517 C C . GLY B 1 145 ? -5.934 -13.828 3.934 1 76.81 145 GLY B C 1
ATOM 2518 O O . GLY B 1 145 ? -7.043 -14.195 4.316 1 76.81 145 GLY B O 1
ATOM 2519 N N . GLY B 1 146 ? -5.832 -13.773 2.73 1 80.12 146 GLY B N 1
ATOM 2520 C CA . GLY B 1 146 ? -6.762 -14.211 1.702 1 80.12 146 GLY B CA 1
ATOM 2521 C C . GLY B 1 146 ? -6.383 -13.742 0.312 1 80.12 146 GLY B C 1
ATOM 2522 O O . GLY B 1 146 ? -5.23 -13.375 0.068 1 80.12 146 GLY B O 1
ATOM 2523 N N . PRO B 1 147 ? -7.398 -13.836 -0.585 1 87.19 147 PRO B N 1
ATOM 2524 C CA . PRO B 1 147 ? -7.105 -13.312 -1.925 1 87.19 147 PRO B CA 1
ATOM 2525 C C . PRO B 1 147 ? -6.754 -11.828 -1.92 1 87.19 147 PRO B C 1
ATOM 2527 O O . PRO B 1 147 ? -7.371 -11.047 -1.197 1 87.19 147 PRO B O 1
ATOM 2530 N N . ILE B 1 148 ? -5.766 -11.609 -2.613 1 92.06 148 ILE B N 1
ATOM 2531 C CA . ILE B 1 148 ? -5.328 -10.219 -2.73 1 92.06 148 ILE B CA 1
ATOM 2532 C C . ILE B 1 148 ? -6.371 -9.414 -3.498 1 92.06 148 ILE B C 1
ATOM 2534 O O . ILE B 1 148 ? -6.895 -9.867 -4.52 1 92.06 148 ILE B O 1
ATOM 2538 N N . ALA B 1 149 ? -6.695 -8.289 -2.975 1 92.81 149 ALA B N 1
ATOM 2539 C CA . ALA B 1 149 ? -7.691 -7.43 -3.607 1 92.81 149 ALA B CA 1
ATOM 2540 C C . ALA B 1 149 ? -7.355 -5.957 -3.393 1 92.81 149 ALA B C 1
ATOM 2542 O O . ALA B 1 149 ? -6.523 -5.621 -2.547 1 92.81 149 ALA B O 1
ATOM 2543 N N . THR B 1 150 ? -7.945 -5.164 -4.266 1 93.5 150 THR B N 1
ATOM 2544 C CA . THR B 1 150 ? -7.895 -3.723 -4.055 1 93.5 150 THR B CA 1
ATOM 2545 C C . THR B 1 150 ? -9.078 -3.258 -3.213 1 93.5 150 THR B C 1
ATOM 2547 O O . THR B 1 150 ? -10.227 -3.611 -3.496 1 93.5 150 THR B O 1
ATOM 2550 N N . SER B 1 151 ? -8.797 -2.469 -2.207 1 96.31 151 SER B N 1
ATOM 2551 C CA . SER B 1 151 ? -9.828 -1.912 -1.343 1 96.31 151 SER B CA 1
ATOM 2552 C C . SER B 1 151 ? -10.727 -0.945 -2.105 1 96.31 151 SER B C 1
ATOM 2554 O O . SER B 1 151 ? -10.25 -0.148 -2.914 1 96.31 151 SER B O 1
ATOM 2556 N N . PRO B 1 152 ? -12.062 -0.977 -1.887 1 97.56 152 PRO B N 1
ATOM 2557 C CA . PRO B 1 152 ? -12.938 0.02 -2.51 1 97.56 152 PRO B CA 1
ATOM 2558 C C . PRO B 1 152 ? -12.688 1.434 -1.991 1 97.56 152 PRO B C 1
ATOM 2560 O O . PRO B 1 152 ? -13.188 2.404 -2.559 1 97.56 152 PRO B O 1
ATOM 2563 N N . ILE B 1 153 ? -11.883 1.59 -0.926 1 98.69 153 ILE B N 1
ATOM 2564 C CA . ILE B 1 153 ? -11.57 2.926 -0.426 1 98.69 153 ILE B CA 1
ATOM 2565 C C . ILE B 1 153 ? -10.078 3.189 -0.556 1 98.69 153 ILE B C 1
ATOM 2567 O O . ILE B 1 153 ? -9.508 3.969 0.213 1 98.69 153 ILE B O 1
ATOM 2571 N N . ASN B 1 154 ? -9.422 2.518 -1.449 1 97.88 154 ASN B N 1
ATOM 2572 C CA . ASN B 1 154 ? -7.992 2.678 -1.696 1 97.88 154 ASN B CA 1
ATOM 2573 C C . ASN B 1 154 ? -7.625 4.141 -1.926 1 97.88 154 ASN B C 1
ATOM 2575 O O . ASN B 1 154 ? -6.602 4.613 -1.426 1 97.88 154 ASN B O 1
ATOM 2579 N N . ASP B 1 155 ? -8.438 4.855 -2.688 1 97.94 155 ASP B N 1
ATOM 2580 C CA . ASP B 1 155 ? -8.164 6.262 -2.973 1 97.94 155 ASP B CA 1
ATOM 2581 C C . ASP B 1 155 ? -8.164 7.09 -1.691 1 97.94 155 ASP B C 1
ATOM 2583 O O . ASP B 1 155 ? -7.383 8.031 -1.554 1 97.94 155 ASP B O 1
ATOM 2587 N N . ASP B 1 156 ? -9.047 6.793 -0.797 1 98.75 156 ASP B N 1
ATOM 2588 C CA . ASP B 1 156 ? -9.086 7.484 0.488 1 98.75 156 ASP B CA 1
ATOM 2589 C C . ASP B 1 156 ? -7.809 7.234 1.287 1 98.75 156 ASP B C 1
ATOM 2591 O O . ASP B 1 156 ? -7.246 8.156 1.877 1 98.75 156 ASP B O 1
ATOM 2595 N N . ASP B 1 157 ? -7.375 5.914 1.31 1 98.31 157 ASP B N 1
ATOM 2596 C CA . ASP B 1 157 ? -6.125 5.582 1.982 1 98.31 157 ASP B CA 1
ATOM 2597 C C . ASP B 1 157 ? -4.973 6.438 1.461 1 98.31 157 ASP B C 1
ATOM 2599 O O . ASP B 1 157 ? -4.215 7.012 2.246 1 98.31 157 ASP B O 1
ATOM 2603 N N . MET B 1 158 ? -4.898 6.566 0.177 1 97.25 158 MET B N 1
ATOM 2604 C CA . MET B 1 158 ? -3.805 7.301 -0.453 1 97.25 158 MET B CA 1
ATOM 2605 C C . MET B 1 158 ? -3.859 8.781 -0.089 1 97.25 158 MET B C 1
ATOM 2607 O O . MET B 1 158 ? -2.822 9.406 0.13 1 97.25 158 MET B O 1
ATOM 2611 N N . LYS B 1 159 ? -5.043 9.312 -0.038 1 98.38 159 LYS B N 1
ATOM 2612 C CA . LYS B 1 159 ? -5.18 10.711 0.366 1 98.38 159 LYS B CA 1
ATOM 2613 C C . LYS B 1 159 ? -4.691 10.922 1.796 1 98.38 159 LYS B C 1
ATOM 2615 O O . LYS B 1 159 ? -4.004 11.898 2.086 1 98.38 159 LYS B O 1
ATOM 2620 N N . VAL B 1 160 ? -5.035 9.984 2.672 1 98.69 160 VAL B N 1
ATOM 2621 C CA . VAL B 1 160 ? -4.602 10.117 4.059 1 98.69 160 VAL B CA 1
ATOM 2622 C C . VAL B 1 160 ? -3.082 10.023 4.141 1 98.69 160 VAL B C 1
ATOM 2624 O O . VAL B 1 160 ? -2.447 10.75 4.906 1 98.69 160 VAL B O 1
ATOM 2627 N N . PHE B 1 161 ? -2.449 9.156 3.385 1 98.19 161 PHE B N 1
ATOM 2628 C CA . PHE B 1 161 ? -0.996 9.047 3.369 1 98.19 161 PHE B CA 1
ATOM 2629 C C . PHE B 1 161 ? -0.357 10.359 2.932 1 98.19 161 PHE B C 1
ATOM 2631 O O . PHE B 1 161 ? 0.589 10.836 3.562 1 98.19 161 PHE B O 1
ATOM 2638 N N . LYS B 1 162 ? -0.905 10.961 1.871 1 98.12 162 LYS B N 1
ATOM 2639 C CA . LYS B 1 162 ? -0.368 12.219 1.36 1 98.12 162 LYS B CA 1
ATOM 2640 C C . LYS B 1 162 ? -0.566 13.352 2.365 1 98.12 162 LYS B C 1
ATOM 2642 O O . LYS B 1 162 ? 0.335 14.164 2.578 1 98.12 162 LYS B O 1
ATOM 2647 N N . LEU B 1 163 ? -1.725 13.344 2.963 1 98.62 163 LEU B N 1
ATOM 2648 C CA . LEU B 1 163 ? -2.016 14.367 3.965 1 98.62 163 LEU B CA 1
ATOM 2649 C C . LEU B 1 163 ? -1.104 14.211 5.176 1 98.62 163 LEU B C 1
ATOM 2651 O O . LEU B 1 163 ? -0.583 15.203 5.695 1 98.62 163 LEU B O 1
ATOM 2655 N N . SER B 1 164 ? -0.911 12.984 5.633 1 98.56 164 SER B N 1
ATOM 2656 C CA . SER B 1 164 ? -0.002 12.719 6.742 1 98.56 164 SER B CA 1
ATOM 2657 C C . SER B 1 164 ? 1.408 13.203 6.434 1 98.56 164 SER B C 1
ATOM 2659 O O . SER B 1 164 ? 2.078 13.773 7.301 1 98.56 164 SER B O 1
ATOM 2661 N N . GLU B 1 165 ? 1.833 12.961 5.215 1 97.94 165 GLU B N 1
ATOM 2662 C CA . 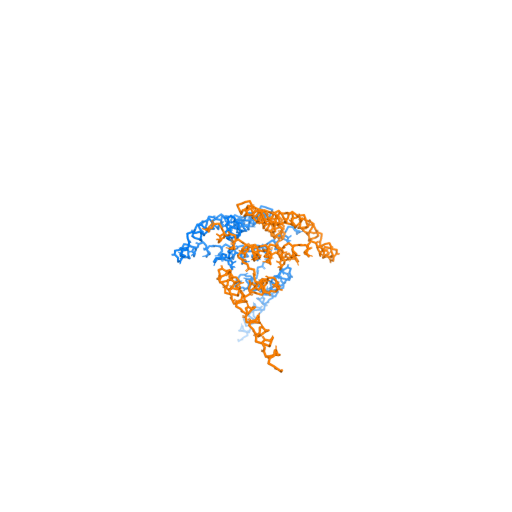GLU B 1 165 ? 3.15 13.422 4.789 1 97.94 165 GLU B CA 1
ATOM 2663 C C . GLU B 1 165 ? 3.275 14.938 4.91 1 97.94 165 GLU B C 1
ATOM 2665 O O . GLU B 1 165 ? 4.281 15.445 5.406 1 97.94 165 GLU B O 1
ATOM 2670 N N . ILE B 1 166 ? 2.277 15.633 4.418 1 98.19 166 ILE B N 1
ATOM 2671 C CA . ILE B 1 166 ? 2.27 17.094 4.438 1 98.19 166 ILE B CA 1
ATOM 2672 C C . ILE B 1 166 ? 2.355 17.594 5.879 1 98.19 166 ILE B C 1
ATOM 2674 O O . ILE B 1 166 ? 3.135 18.5 6.184 1 98.19 166 ILE B O 1
ATOM 2678 N N . ILE B 1 167 ? 1.585 16.984 6.777 1 98.5 167 ILE B N 1
ATOM 2679 C CA . ILE B 1 167 ? 1.606 17.375 8.18 1 98.5 167 ILE B CA 1
ATOM 2680 C C . ILE B 1 167 ? 3.008 17.188 8.75 1 98.5 167 ILE B C 1
ATOM 2682 O O . ILE B 1 167 ? 3.535 18.062 9.445 1 98.5 167 ILE B O 1
ATOM 2686 N N . LEU B 1 168 ? 3.619 16.062 8.484 1 97.81 168 LEU B N 1
ATOM 2687 C CA . LEU B 1 168 ? 4.938 15.75 9.031 1 97.81 168 LEU B CA 1
ATOM 2688 C C . LEU B 1 168 ? 5.984 16.734 8.508 1 97.81 168 LEU B C 1
ATOM 2690 O O . LEU B 1 168 ? 6.887 17.141 9.25 1 97.81 168 LEU B O 1
ATOM 2694 N N . ILE B 1 169 ? 5.891 17.094 7.234 1 97.06 169 ILE B N 1
ATOM 2695 C CA . ILE B 1 169 ? 6.797 18.094 6.672 1 97.06 169 ILE B CA 1
ATOM 2696 C C . ILE B 1 169 ? 6.688 19.391 7.465 1 97.06 169 ILE B C 1
ATOM 2698 O O . ILE B 1 169 ? 7.703 19.984 7.848 1 97.06 169 ILE B O 1
ATOM 2702 N N . ILE B 1 170 ? 5.473 19.828 7.754 1 98 170 ILE B N 1
ATOM 2703 C CA . ILE B 1 170 ? 5.254 21.094 8.445 1 98 170 ILE B CA 1
ATOM 2704 C C . ILE B 1 170 ? 5.742 20.984 9.891 1 98 170 ILE B C 1
ATOM 2706 O O . ILE B 1 170 ? 6.477 21.859 10.367 1 98 170 ILE B O 1
ATOM 2710 N N . ILE B 1 171 ? 5.355 19.906 10.578 1 97.75 171 ILE B N 1
ATOM 2711 C CA . ILE B 1 171 ? 5.691 19.766 11.992 1 97.75 171 ILE B CA 1
ATOM 2712 C C . ILE B 1 171 ? 7.203 19.656 12.156 1 97.75 171 ILE B C 1
ATOM 2714 O O . ILE B 1 171 ? 7.77 20.156 13.125 1 97.75 171 ILE B O 1
ATOM 2718 N N . ASN B 1 172 ? 7.836 18.969 11.266 1 94.44 172 ASN B N 1
ATOM 2719 C CA . ASN B 1 172 ? 9.289 18.875 11.336 1 94.44 172 ASN B CA 1
ATOM 2720 C C . ASN B 1 172 ? 9.953 20.25 11.234 1 94.44 172 ASN B C 1
ATOM 2722 O O . ASN B 1 172 ? 10.969 20.5 11.891 1 94.44 172 ASN B O 1
ATOM 2726 N N . ARG B 1 173 ? 9.398 21.125 10.438 1 95.75 173 ARG B N 1
ATOM 2727 C CA . ARG B 1 173 ? 9.922 22.484 10.336 1 95.75 173 ARG B CA 1
ATOM 2728 C C . ARG B 1 173 ? 9.664 23.266 11.625 1 95.75 173 ARG B C 1
ATOM 2730 O O . ARG B 1 173 ? 10.461 24.141 11.992 1 95.75 173 ARG B O 1
ATOM 2737 N N . LEU B 1 174 ? 8.586 22.922 12.273 1 96.94 174 LEU B N 1
ATOM 2738 C CA . LEU B 1 174 ? 8.25 23.578 13.539 1 96.94 174 LEU B CA 1
ATOM 2739 C C . LEU B 1 174 ? 9.188 23.125 14.648 1 96.94 174 LEU B C 1
ATOM 2741 O O . LEU B 1 174 ? 9.469 23.891 15.578 1 96.94 174 LEU B O 1
ATOM 2745 N N . LEU B 1 175 ? 9.617 21.891 14.602 1 94.69 175 LEU B N 1
ATOM 2746 C CA . LEU B 1 175 ? 10.5 21.328 15.625 1 94.69 175 LEU B CA 1
ATOM 2747 C C . LEU B 1 175 ? 11.914 21.891 15.484 1 94.69 175 LEU B C 1
ATOM 2749 O O . LEU B 1 175 ? 12.641 22 16.469 1 94.69 175 LEU B O 1
ATOM 2753 N N . VAL B 1 176 ? 12.391 22.188 14.312 1 86.81 176 VAL B N 1
ATOM 2754 C CA . VAL B 1 176 ? 13.734 22.703 14.102 1 86.81 176 VAL B CA 1
ATOM 2755 C C . VAL B 1 176 ? 13.781 24.203 14.445 1 86.81 176 VAL B C 1
ATOM 2757 O O . VAL B 1 176 ? 14.828 24.719 14.836 1 86.81 176 VAL B O 1
ATOM 2760 N N . LYS B 1 177 ? 12.781 25.016 14.617 1 72.12 177 LYS B N 1
ATOM 2761 C CA . LYS B 1 177 ? 12.773 26.406 15.047 1 72.12 177 LYS B CA 1
ATOM 2762 C C . LYS B 1 177 ? 12.805 26.516 16.562 1 72.12 177 LYS B C 1
ATOM 2764 O O . LYS B 1 177 ? 12.234 25.672 17.266 1 72.12 177 LYS B O 1
#

pLDDT: mean 90.41, std 16.2, range [36.81, 98.94]

Nearest PDB structures (foldseek):
  1xg2-assembly1_B  TM=9.118E-01  e=3.129E-08  Actinidia chinensis
  1x91-assembly1_A  TM=8.624E-01  e=2.707E-05  Arabidopsis thaliana
  1x8z-assembly1_A-2  TM=7.470E-01  e=1.464E-05  Arabidopsis thaliana
  1x8z-assembly3_A  TM=7.470E-01  e=1.464E-05  Arabidopsis thaliana
  1x8z-assembly2_C  TM=7.312E-01  e=9.707E-05  Arabidopsis thaliana

InterPro domains:
  IPR006501 Pectinesterase inhibitor domain [PF04043] (28-168)
  IPR006501 Pectinesterase inhibitor domain [SM00856] (24-170)
  IPR006501 Pectinesterase inhibitor domain [TIGR01614] (5-174)
  IPR034086 Pectinesterase inhibitor, plant [cd15797] (25-165)
  IPR035513 Invertase/pectin methylesterase inhibitor domain superfamily [G3DSA:1.20.140.40] (24-175)
  IPR035513 Invertase/pectin methylesterase inhibitor domain superfamily [SSF101148] (27-174)
  IPR052421 Plant Cell Wall Enzyme Inhibitor [PTHR36710] (4-175)

Radius of gyration: 28.75 Å; Cα contacts (8 Å, |Δi|>4): 377; chains: 2; bounding box: 48×121×82 Å

Foldseek 3Di:
DVVVVVVVVVVVVVVVVVPPQQVVLLVVQQVLLVPAPHSVLSNCQQVVDVVSSRDDLLRSLLSLLVSLLVLLVVVLVCLVVVLVPDDDVLLNVLSVLLNVLSVLLNVLSVVLNVCSVVVVLVSNLVSLVSSLVSLVVSQCSQCPDDDRDGRPCNVSNVVSVRSSRSSCSSSVVVVVD/DVVVVVVVVVVVVVVVVVPVQQVVLLVVQQVLLVPAPHSVLSNCQQVVDVVSSRDDLLRSLLSLLVSLLVLLVVVLVCLVVVLVPDDDVLLNVLSVLLNVLSVLLNVLSVVLNVCSVVVVLVSNLVSLVSSLVSLVVSQCSQCPDDDRDGRPCNVSNVVSVRSSRSSCSSSVVVVVD

Secondary structure (DSSP, 8-state):
--THHHHHHHHHHTTTTSTHHHHHHHHHHHHHHHTSS-HHHHHHHHHTSGGGGG--HHHHHHHHHHHHHHHHHHHHHHHHHHHHH--SHHHHHHHHHHHHHHHHHHHHHHHHHHHHHTT-HHHHHHHHHHHHHHHHHHHHTTTSSSS----TTHHHHHHHHHHHHHHHHHHHHHHH-/--THHHHHHHHHHTTTTSTHHHHHHHHHHHHHHHTSS-HHHHHHHHHTSGGGGG--HHHHHHHHHHHHHHHHHHHHHHHHHHHHH--SHHHHHHHHHHHHHHHHHHHHHHHHHHHHHTT-HHHHHHHHHHHHHHHHHHHHTTTSSSS----TTHHHHHHHHHHHHHHHHHHHHHHH-

Organism: Hibiscus trionum (NCBI:txid183268)